Protein AF-A0A9N9J6T2-F1 (afdb_monomer_lite)

Secondary structure (DSSP, 8-state):
--HHHHHHHHHHH-TT-HHHHHHHHHHHHHHTTT-HHHHHHHHHHHHHTTTTS--SS---PPPP-PPP------------------------------------------PPPPHHHHHHHHHHHHHHHHHHHHTT-GGGG-HHHHHHHHHTT---GGGGHHHHHHHHHHHHTSSSHHHHHHHHHHHHHHHHHHTTPEETTEEEEEGGGGGHHHHHHHHGGGGSTTS-HHHHHHHHHHHHHHHHTS--S-TTTTHHHHHHHHHHHHTT-

pLDDT: mean 74.61, std 24.26, range [27.45, 98.19]

Foldseek 3Di:
DDPLVVLLVVCLVPVPPVVSLVVLLVVLLVCLQFAVPVLLVSLVCLVPQQPPPPPPDDDPDDDDPDDDDDDDDDDDDDDDDDDDDDDDDDDDDDDDDDPPPPPDDPPDPPDRRPVSSSLSSLVSNLSSLVSNLVVVPCCLQEPVSQVVCVVVVTDHPNVCLVSLLVSLLCQLPDPDLSSVLSSLVSLQSSLQRNLPRCDPVDRPAGPCLVCVVSSVNSLVVCLDPPHDPSSVVSSVVSVVSNVVSCNDVDCVVVVSVVVSVVVVVVVVD

Organism: NCBI:txid94023

Radius of gyration: 25.01 Å; chains: 1; bounding box: 80×59×53 Å

InterPro domains:
  IPR040108 Laa1/Sip1/HEATR5 [PTHR21663] (2-269)
  IPR046837 Laa1/Sip1/HEATR5-like, HEAT repeat region [PF20210] (156-269)

Sequence (269 aa):
PGLDNQLFSLLDTDPTVDGVRDIVKSWLNQTALDSPSTWVELCRKVMSKTGSVASAGAPIEPPSLDLIDGDIDGGDEEGEDFVVDKSTEDATQRSDGMRKNKQMSRDSIQIPPRWRTQLFALQCLRQVVEVIYLSGNKEHFDLVTAKRGKQSGKDYLVLRVADLIKMAFIASTAVVGEMRLEGLTVLRDVIEKFAATPDPDFEEAALLEQYQAQIGAALTPAFTAESSPEILSAAVRVCAVFVGSGIVKELYRMGRILKLLTTALENCR

Structure (mmCIF, N/CA/C/O backbone):
data_AF-A0A9N9J6T2-F1
#
_entry.id   AF-A0A9N9J6T2-F1
#
loop_
_atom_site.group_PDB
_atom_site.id
_atom_site.type_symbol
_atom_site.label_atom_id
_atom_site.label_alt_id
_atom_site.label_comp_id
_atom_site.label_asym_id
_atom_site.label_entity_id
_atom_site.label_seq_id
_atom_site.pdbx_PDB_ins_code
_atom_site.Cartn_x
_atom_site.Cartn_y
_atom_site.Cartn_z
_atom_site.occupancy
_atom_site.B_iso_or_equiv
_atom_site.auth_seq_id
_atom_site.auth_comp_id
_atom_site.auth_asym_id
_atom_site.auth_atom_id
_atom_site.pdbx_PDB_model_num
ATOM 1 N N . PRO A 1 1 ? 12.467 -22.940 15.464 1.00 47.66 1 PRO A N 1
ATOM 2 C CA . PRO A 1 1 ? 11.996 -22.054 14.368 1.00 47.66 1 PRO A CA 1
ATOM 3 C C . PRO A 1 1 ? 10.512 -22.311 14.102 1.00 47.66 1 PRO A C 1
ATOM 5 O O . PRO A 1 1 ? 10.144 -23.472 13.969 1.00 47.66 1 PRO A O 1
ATOM 8 N N . GLY A 1 2 ? 9.676 -21.270 14.099 1.00 65.19 2 GLY A N 1
ATOM 9 C CA . GLY A 1 2 ? 8.255 -21.423 13.776 1.00 65.19 2 GLY A CA 1
ATOM 10 C C . GLY A 1 2 ? 8.041 -21.882 12.329 1.00 65.19 2 GLY A C 1
ATOM 11 O O . GLY A 1 2 ? 8.913 -21.697 11.472 1.00 65.19 2 GLY A O 1
ATOM 12 N N . LEU A 1 3 ? 6.889 -22.510 12.080 1.00 65.31 3 LEU A N 1
ATOM 13 C CA . LEU A 1 3 ? 6.460 -23.011 10.768 1.00 65.31 3 LEU A CA 1
ATOM 14 C C . LEU A 1 3 ? 6.450 -21.895 9.701 1.00 65.31 3 LEU A C 1
ATOM 16 O O . LEU A 1 3 ? 6.813 -22.116 8.550 1.00 65.31 3 LEU A O 1
ATOM 20 N N . ASP A 1 4 ? 6.137 -20.672 10.123 1.00 68.50 4 ASP A N 1
ATOM 21 C CA . ASP A 1 4 ? 6.175 -19.434 9.340 1.00 68.50 4 ASP A CA 1
ATOM 22 C C . ASP A 1 4 ? 7.549 -19.172 8.697 1.00 68.50 4 ASP A C 1
ATOM 24 O O . ASP A 1 4 ? 7.664 -18.927 7.497 1.00 68.50 4 ASP A O 1
ATOM 28 N N . ASN A 1 5 ? 8.624 -19.289 9.479 1.00 66.50 5 ASN A N 1
ATOM 29 C CA . ASN A 1 5 ? 9.985 -19.056 9.002 1.00 66.50 5 ASN A CA 1
ATOM 30 C C . ASN A 1 5 ? 10.471 -20.191 8.098 1.00 66.50 5 ASN A C 1
ATOM 32 O O . ASN A 1 5 ? 11.314 -19.959 7.234 1.00 66.50 5 ASN A O 1
ATOM 36 N N . GLN A 1 6 ? 9.954 -21.404 8.300 1.00 68.06 6 GLN A N 1
ATOM 37 C CA . GLN A 1 6 ? 10.277 -22.559 7.466 1.00 68.06 6 GLN A CA 1
ATOM 38 C C . GLN A 1 6 ? 9.605 -22.461 6.094 1.00 68.06 6 GLN A C 1
ATOM 40 O O . GLN A 1 6 ? 10.257 -22.753 5.099 1.00 68.06 6 GLN A O 1
ATOM 45 N N . LEU A 1 7 ? 8.358 -21.981 6.018 1.00 69.81 7 LEU A N 1
ATOM 46 C CA . LEU A 1 7 ? 7.634 -21.801 4.753 1.00 69.81 7 LEU A CA 1
ATOM 47 C C . LEU A 1 7 ? 8.324 -20.787 3.832 1.00 69.81 7 LEU A C 1
ATOM 49 O O . LEU A 1 7 ? 8.578 -21.085 2.667 1.00 69.81 7 LEU A O 1
ATOM 53 N N . PHE A 1 8 ? 8.705 -19.619 4.356 1.00 70.69 8 PHE A N 1
ATOM 54 C CA . PHE A 1 8 ? 9.442 -18.627 3.563 1.00 70.69 8 PHE A CA 1
ATOM 55 C C . PHE A 1 8 ? 10.867 -19.085 3.222 1.00 70.69 8 PHE A C 1
ATOM 57 O O . PHE A 1 8 ? 11.323 -18.862 2.106 1.00 70.69 8 PHE A O 1
ATOM 64 N N . SER A 1 9 ? 11.538 -19.811 4.123 1.00 70.62 9 SER A N 1
ATOM 65 C CA . SER A 1 9 ? 12.842 -20.422 3.826 1.00 70.62 9 SER A CA 1
ATOM 66 C C . SER A 1 9 ? 12.759 -21.515 2.752 1.00 70.62 9 SER A C 1
ATOM 68 O O . SER A 1 9 ? 13.725 -21.739 2.021 1.00 70.62 9 SER A O 1
ATOM 70 N N . LEU A 1 10 ? 11.632 -22.223 2.662 1.00 68.50 10 LEU A N 1
ATOM 71 C CA . LEU A 1 10 ? 11.395 -23.218 1.621 1.00 68.50 10 LEU A CA 1
ATOM 72 C C . LEU A 1 10 ? 11.181 -22.535 0.265 1.00 68.50 10 LEU A C 1
ATOM 74 O O . LEU A 1 10 ? 11.775 -22.961 -0.723 1.00 68.50 10 LEU A O 1
ATOM 78 N N . LEU A 1 11 ? 10.434 -21.425 0.240 1.00 70.62 11 LEU A N 1
ATOM 79 C CA . LEU A 1 11 ? 10.281 -20.575 -0.949 1.00 70.62 11 LEU A CA 1
ATOM 80 C C . LEU A 1 11 ? 11.611 -19.962 -1.415 1.00 70.62 11 LEU A C 1
ATOM 82 O O . LEU A 1 11 ? 11.817 -19.797 -2.616 1.00 70.62 11 LEU A O 1
ATOM 86 N N . ASP A 1 12 ? 12.533 -19.674 -0.492 1.00 69.19 12 ASP A N 1
ATOM 87 C CA . ASP A 1 12 ? 13.892 -19.233 -0.833 1.00 69.19 12 ASP A CA 1
ATOM 88 C C . ASP A 1 12 ? 14.709 -20.321 -1.549 1.00 69.19 12 ASP A C 1
ATOM 90 O O . ASP A 1 12 ? 15.578 -20.006 -2.367 1.00 69.19 12 ASP A O 1
ATOM 94 N N . THR A 1 13 ? 14.420 -21.594 -1.261 1.00 63.53 13 THR A N 1
ATOM 95 C CA . THR A 1 13 ? 15.132 -22.749 -1.828 1.00 63.53 13 THR A CA 1
ATOM 96 C C . THR A 1 13 ? 14.547 -23.158 -3.178 1.00 63.53 13 THR A C 1
ATOM 98 O O . THR A 1 13 ? 15.299 -23.396 -4.123 1.00 63.53 13 THR A O 1
ATOM 101 N N . ASP A 1 14 ? 13.218 -23.184 -3.291 1.00 64.94 14 ASP A N 1
ATOM 102 C CA . ASP A 1 14 ? 12.515 -23.426 -4.548 1.00 64.94 14 ASP A CA 1
ATOM 103 C C . ASP A 1 14 ? 11.284 -22.510 -4.672 1.00 64.94 14 ASP A C 1
ATOM 105 O O . ASP A 1 14 ? 10.213 -22.802 -4.129 1.00 64.94 14 ASP A O 1
ATOM 109 N N . PRO A 1 15 ? 11.403 -21.392 -5.408 1.00 57.06 15 PRO A 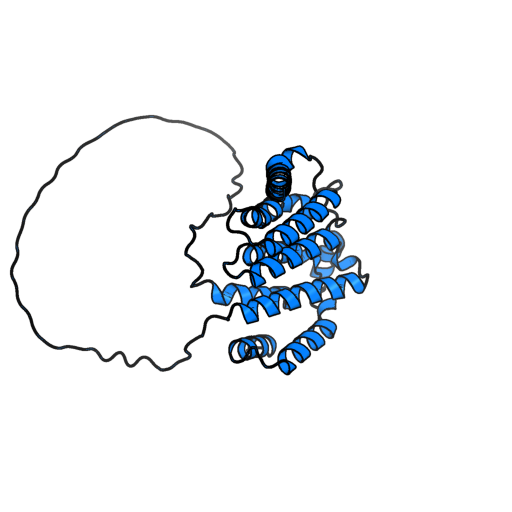N 1
ATOM 110 C CA . PRO A 1 15 ? 10.285 -20.488 -5.604 1.00 57.06 15 PRO A CA 1
ATOM 111 C C . PRO A 1 15 ? 9.206 -21.099 -6.509 1.00 57.06 15 PRO A C 1
ATOM 113 O O . PRO A 1 15 ? 8.098 -20.587 -6.534 1.00 57.06 15 PRO A O 1
ATOM 116 N N . THR A 1 16 ? 9.464 -22.166 -7.268 1.00 60.06 16 THR A N 1
ATOM 117 C CA . THR A 1 16 ? 8.481 -22.722 -8.219 1.00 60.06 16 THR A CA 1
ATOM 118 C C . THR A 1 16 ? 7.461 -23.664 -7.584 1.00 60.06 16 THR A C 1
ATOM 120 O O . THR A 1 16 ? 6.557 -24.138 -8.266 1.00 60.06 16 THR A O 1
ATOM 123 N N . VAL A 1 17 ? 7.544 -23.895 -6.271 1.00 71.56 17 VAL A N 1
ATOM 124 C CA . VAL A 1 17 ? 6.567 -24.722 -5.558 1.00 71.56 17 VAL A CA 1
ATOM 125 C C . VAL A 1 17 ? 5.276 -23.930 -5.333 1.00 71.56 17 VAL A C 1
ATOM 127 O O . VAL A 1 17 ? 5.043 -23.369 -4.260 1.00 71.56 17 VAL A O 1
ATOM 130 N N . ASP A 1 18 ? 4.418 -23.893 -6.352 1.00 71.25 18 ASP A N 1
ATOM 131 C CA . ASP A 1 18 ? 3.112 -23.222 -6.300 1.00 71.25 18 ASP A CA 1
ATOM 132 C C . ASP A 1 18 ? 2.260 -23.709 -5.117 1.00 71.25 18 ASP A C 1
ATOM 134 O O . ASP A 1 18 ? 1.646 -22.902 -4.420 1.00 71.25 18 ASP A O 1
ATOM 138 N N . GLY A 1 19 ? 2.356 -24.997 -4.767 1.00 81.00 19 GLY A N 1
ATOM 139 C CA . GLY A 1 19 ? 1.661 -25.559 -3.606 1.00 81.00 19 GLY A CA 1
ATOM 140 C C . GLY A 1 19 ? 2.013 -24.883 -2.273 1.00 81.00 19 GLY A C 1
ATOM 141 O O . GLY A 1 19 ? 1.138 -24.705 -1.430 1.00 81.00 19 GLY A O 1
ATOM 142 N N . VAL A 1 20 ? 3.261 -24.441 -2.071 1.00 82.38 20 VAL A N 1
ATOM 143 C CA . VAL A 1 20 ? 3.649 -23.727 -0.838 1.00 82.38 20 VAL A CA 1
ATOM 144 C C . VAL A 1 20 ? 3.050 -22.324 -0.826 1.00 82.38 20 VAL A C 1
ATOM 146 O O . VAL A 1 20 ? 2.562 -21.875 0.211 1.00 82.38 20 VAL A O 1
ATOM 149 N N . ARG A 1 21 ? 3.032 -21.641 -1.976 1.00 84.88 21 ARG A N 1
ATOM 150 C CA . ARG A 1 21 ? 2.416 -20.313 -2.098 1.00 84.88 21 ARG A CA 1
ATOM 151 C C . ARG A 1 21 ? 0.920 -20.371 -1.805 1.00 84.88 21 ARG A C 1
ATOM 153 O O . ARG A 1 21 ? 0.411 -19.497 -1.108 1.00 84.88 21 ARG A O 1
ATOM 160 N N . ASP A 1 22 ? 0.238 -21.402 -2.290 1.00 87.75 22 ASP A N 1
ATOM 161 C CA . ASP A 1 22 ? -1.196 -21.592 -2.068 1.00 87.75 22 ASP A CA 1
ATOM 162 C C . ASP A 1 22 ? -1.514 -21.908 -0.606 1.00 87.75 22 ASP A C 1
ATOM 164 O O . ASP A 1 22 ? -2.450 -21.337 -0.044 1.00 87.75 22 ASP A O 1
ATOM 168 N N . ILE A 1 23 ? -0.688 -22.728 0.054 1.00 89.31 23 ILE A N 1
ATOM 169 C CA . ILE A 1 23 ? -0.800 -22.977 1.498 1.00 89.31 23 ILE A CA 1
ATOM 170 C C . ILE A 1 23 ? -0.626 -21.671 2.278 1.00 89.31 23 ILE A C 1
ATOM 172 O O . ILE A 1 23 ? -1.435 -21.375 3.157 1.00 89.31 23 ILE A O 1
ATOM 176 N N . VAL A 1 24 ? 0.386 -20.861 1.941 1.00 89.88 24 VAL A N 1
ATOM 177 C CA . VAL A 1 24 ? 0.618 -19.566 2.599 1.00 89.88 24 VAL A CA 1
ATOM 178 C C . VAL A 1 24 ? -0.566 -18.624 2.382 1.00 89.88 24 VAL A C 1
ATOM 180 O O . VAL A 1 24 ? -1.044 -18.038 3.348 1.00 89.88 24 VAL A O 1
ATOM 183 N N . LYS A 1 25 ? -1.093 -18.513 1.155 1.00 91.19 25 LYS A N 1
ATOM 184 C CA . LYS A 1 25 ? -2.275 -17.685 0.858 1.00 91.19 25 LYS A CA 1
ATOM 185 C C . LYS A 1 25 ? -3.522 -18.161 1.605 1.00 91.19 25 LYS A C 1
ATOM 187 O O . LYS A 1 25 ? -4.261 -17.341 2.141 1.00 91.19 25 LYS A O 1
ATOM 192 N N . SER A 1 26 ? -3.758 -19.471 1.663 1.00 92.38 26 SER A N 1
ATOM 193 C CA . SER A 1 26 ? -4.885 -20.039 2.408 1.00 92.38 26 SER A CA 1
ATOM 194 C C . SER A 1 26 ? -4.755 -19.763 3.905 1.00 92.38 26 SER A C 1
ATOM 196 O O . SER A 1 26 ? -5.722 -19.352 4.541 1.00 92.38 26 SER A O 1
ATOM 198 N N . TRP A 1 27 ? -3.560 -19.957 4.467 1.00 92.44 27 TRP A N 1
ATOM 199 C CA . TRP A 1 27 ? -3.284 -19.676 5.874 1.00 92.44 27 TRP A CA 1
ATOM 200 C C . TRP A 1 27 ? -3.444 -18.183 6.198 1.00 92.44 27 TRP A C 1
ATOM 202 O O . TRP A 1 27 ? -4.029 -17.825 7.221 1.00 92.44 27 TRP A O 1
ATOM 212 N N . LEU A 1 28 ? -3.007 -17.311 5.290 1.00 94.12 28 LEU A N 1
ATOM 213 C CA . LEU A 1 28 ? -3.189 -15.865 5.374 1.00 94.12 28 LEU A CA 1
ATOM 214 C C . LEU A 1 28 ? -4.662 -15.488 5.417 1.00 94.12 28 LEU A C 1
ATOM 216 O O . LEU A 1 28 ? -5.079 -14.797 6.341 1.00 94.12 28 LEU A O 1
ATOM 220 N N . ASN A 1 29 ? -5.469 -15.990 4.484 1.00 93.75 29 ASN A N 1
ATOM 221 C CA . ASN A 1 29 ? -6.899 -15.685 4.448 1.00 93.75 29 ASN A CA 1
ATOM 222 C C . ASN A 1 29 ? -7.634 -16.117 5.732 1.00 93.75 29 ASN A C 1
ATOM 224 O O . ASN A 1 29 ? -8.642 -15.513 6.081 1.00 93.75 29 ASN A O 1
ATOM 228 N N . GLN A 1 30 ? -7.132 -17.133 6.442 1.00 92.62 30 GLN A N 1
ATO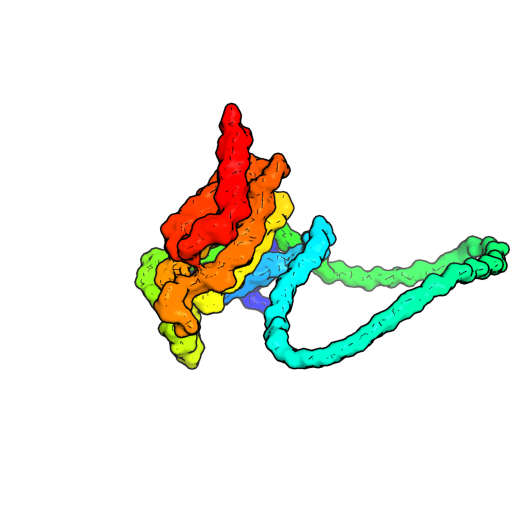M 229 C CA . GLN A 1 30 ? -7.719 -17.617 7.696 1.00 92.62 30 GLN A CA 1
ATOM 230 C C . GLN A 1 30 ? -7.266 -16.835 8.934 1.00 92.62 30 GLN A C 1
ATOM 232 O O . GLN A 1 30 ? -7.984 -16.826 9.924 1.00 92.62 30 GLN A O 1
ATOM 237 N N . THR A 1 31 ? -6.083 -16.213 8.910 1.00 93.69 31 THR A N 1
ATOM 238 C CA . THR A 1 31 ? -5.451 -15.653 10.123 1.00 93.69 31 THR A CA 1
ATOM 239 C C . THR A 1 31 ? -5.184 -14.151 10.060 1.00 93.69 31 THR A C 1
ATOM 241 O O . THR A 1 31 ? -4.911 -13.535 11.088 1.00 93.69 31 THR A O 1
ATOM 244 N N . ALA A 1 32 ? -5.271 -13.533 8.879 1.00 92.69 32 ALA A N 1
ATOM 245 C CA . ALA A 1 32 ? -4.969 -12.115 8.693 1.00 92.69 32 ALA A CA 1
ATOM 246 C C . ALA A 1 32 ? -5.902 -11.183 9.481 1.00 92.69 32 ALA A C 1
ATOM 248 O O . ALA A 1 32 ? -5.474 -10.096 9.857 1.00 92.69 32 ALA A O 1
ATOM 249 N N . LEU A 1 33 ? -7.146 -11.600 9.745 1.00 93.75 33 LEU A N 1
ATOM 250 C CA . LEU A 1 33 ? -8.099 -10.811 10.531 1.00 93.75 33 LEU A CA 1
ATOM 251 C C . LEU A 1 33 ? -7.727 -10.768 12.017 1.00 93.75 33 LEU A C 1
ATOM 253 O O . LEU A 1 33 ? -7.822 -9.712 12.631 1.00 93.75 33 LEU A O 1
ATOM 257 N N . ASP A 1 34 ? -7.259 -11.886 12.573 1.00 92.44 34 ASP A N 1
ATOM 258 C CA . ASP A 1 34 ? -6.961 -11.996 14.004 1.00 92.44 34 ASP A CA 1
ATOM 259 C C . ASP A 1 34 ? -5.547 -11.524 14.360 1.00 92.44 34 ASP A C 1
ATOM 261 O O . ASP A 1 34 ? -5.287 -11.120 15.493 1.00 92.44 34 ASP A O 1
ATOM 265 N N . SER A 1 35 ? -4.593 -11.626 13.430 1.00 92.56 35 SER A N 1
ATOM 266 C CA . SER A 1 35 ? -3.178 -11.317 13.693 1.00 92.56 35 SER A CA 1
ATOM 267 C C . SER A 1 35 ? -2.475 -10.641 12.505 1.00 92.56 35 SER A C 1
ATOM 269 O O . SER A 1 35 ? -1.490 -11.174 11.974 1.00 92.56 35 SER A O 1
ATOM 271 N N . PRO A 1 36 ? -2.951 -9.464 12.050 1.00 94.81 36 PRO A N 1
ATOM 272 C CA . PRO A 1 36 ? -2.326 -8.726 10.952 1.00 94.81 36 PRO A CA 1
ATOM 273 C C . PRO A 1 36 ? -0.851 -8.385 11.196 1.00 94.81 36 PRO A C 1
ATOM 275 O O . PRO A 1 36 ? -0.037 -8.470 10.274 1.00 94.81 36 PRO A O 1
ATOM 278 N N . SER A 1 37 ? -0.467 -8.023 12.421 1.00 94.56 37 SER A N 1
ATOM 279 C CA . SER A 1 37 ? 0.902 -7.619 12.755 1.00 94.56 37 SER A CA 1
ATOM 280 C C . SER A 1 37 ? 1.907 -8.740 12.550 1.00 94.56 37 SER A C 1
ATOM 282 O O . SER A 1 37 ? 3.024 -8.468 12.108 1.00 94.56 37 SER A O 1
ATOM 284 N N . THR A 1 38 ? 1.519 -9.988 12.817 1.00 93.12 38 THR A N 1
ATOM 285 C CA . THR A 1 38 ? 2.366 -11.162 12.577 1.00 93.12 38 THR A CA 1
ATOM 286 C C . THR A 1 38 ? 2.710 -11.293 11.098 1.00 93.12 38 THR A C 1
ATOM 288 O O . THR A 1 38 ? 3.872 -11.511 10.754 1.00 93.12 38 THR A O 1
ATOM 291 N N . TRP A 1 39 ? 1.733 -11.090 10.214 1.00 94.94 39 TRP A N 1
ATOM 292 C CA . TRP A 1 39 ? 1.952 -11.131 8.771 1.00 94.94 39 TRP A CA 1
ATOM 293 C C . TRP A 1 39 ? 2.817 -9.977 8.273 1.00 94.94 39 TRP A C 1
ATOM 295 O O . TRP A 1 39 ? 3.733 -10.198 7.478 1.00 94.94 39 TRP A O 1
ATOM 305 N N . VAL A 1 40 ? 2.574 -8.760 8.769 1.00 95.75 40 VAL A N 1
ATOM 306 C CA . VAL A 1 40 ? 3.412 -7.596 8.444 1.00 95.75 40 VAL A CA 1
ATOM 307 C C . VAL A 1 40 ? 4.858 -7.845 8.879 1.00 95.75 40 VAL A C 1
ATOM 309 O O . VAL A 1 40 ? 5.781 -7.602 8.105 1.00 95.75 40 VAL A O 1
ATOM 312 N N . GLU A 1 41 ? 5.075 -8.370 10.087 1.00 93.69 41 GLU A N 1
ATOM 313 C CA . GLU A 1 41 ? 6.413 -8.658 10.610 1.00 93.69 41 GLU A CA 1
ATOM 314 C C . GLU A 1 41 ? 7.119 -9.774 9.831 1.00 93.69 41 GLU A C 1
ATOM 316 O O . GLU A 1 41 ? 8.312 -9.674 9.539 1.00 93.69 41 GLU A O 1
ATOM 321 N N . LEU A 1 42 ? 6.383 -10.813 9.432 1.00 91.06 42 LEU A N 1
ATOM 322 C CA . LEU A 1 42 ? 6.906 -11.887 8.595 1.00 91.06 42 LEU A CA 1
ATOM 323 C C . LEU A 1 42 ? 7.378 -11.349 7.239 1.00 91.06 42 LEU A C 1
ATOM 325 O O . LEU A 1 42 ? 8.514 -11.614 6.838 1.00 91.06 42 LEU A O 1
ATOM 329 N N . CYS A 1 43 ? 6.559 -10.526 6.578 1.00 92.25 43 CYS A N 1
ATOM 330 C CA . CYS A 1 43 ? 6.927 -9.880 5.317 1.00 92.25 43 CYS A CA 1
ATOM 331 C C . CYS A 1 43 ? 8.144 -8.963 5.497 1.00 92.25 43 CYS A C 1
ATOM 333 O O . CYS A 1 43 ? 9.111 -9.055 4.737 1.00 92.25 43 CYS A O 1
ATOM 335 N N . ARG A 1 44 ? 8.159 -8.153 6.563 1.00 91.94 44 ARG A N 1
ATOM 336 C CA . ARG A 1 44 ? 9.278 -7.264 6.904 1.00 91.94 44 ARG A CA 1
ATOM 337 C C . ARG A 1 44 ? 10.582 -8.038 7.078 1.00 91.94 44 ARG A C 1
ATOM 339 O O . ARG A 1 44 ? 11.615 -7.631 6.551 1.00 91.94 44 ARG A O 1
ATOM 346 N N . LYS A 1 45 ? 10.537 -9.179 7.769 1.00 88.69 45 LYS A N 1
ATOM 347 C CA . LYS A 1 45 ? 11.695 -10.051 8.004 1.00 88.69 45 LYS A CA 1
ATOM 348 C C . LYS A 1 45 ? 12.231 -10.672 6.714 1.00 88.69 45 LYS A C 1
ATOM 350 O O . LYS A 1 45 ? 13.445 -10.795 6.558 1.00 88.69 45 LYS A O 1
ATOM 355 N N . VAL A 1 46 ? 11.348 -11.066 5.796 1.00 87.06 46 VAL A N 1
ATOM 356 C CA . VAL A 1 46 ? 11.737 -11.574 4.468 1.00 87.06 46 VAL A CA 1
ATOM 357 C C . VAL A 1 46 ? 12.444 -10.478 3.668 1.00 87.06 46 VAL A C 1
ATOM 359 O O . VAL A 1 46 ? 13.499 -10.723 3.083 1.00 87.06 46 VAL A O 1
ATOM 362 N N . MET A 1 47 ? 11.929 -9.249 3.718 1.00 84.88 47 MET A N 1
ATOM 363 C CA . MET A 1 47 ? 12.555 -8.101 3.058 1.00 84.88 47 MET A CA 1
ATOM 364 C C . MET A 1 47 ? 13.905 -7.719 3.689 1.00 84.88 47 MET A C 1
ATOM 366 O O . MET A 1 47 ? 14.860 -7.433 2.968 1.00 84.88 47 MET A O 1
ATOM 370 N N . SER A 1 48 ? 14.038 -7.761 5.022 1.00 80.88 48 SER A N 1
ATOM 371 C CA . SER A 1 48 ? 15.250 -7.309 5.725 1.00 80.88 48 SER A CA 1
ATOM 372 C C . SER A 1 48 ? 16.421 -8.295 5.664 1.00 80.88 48 SER A C 1
ATOM 374 O O . SER A 1 48 ? 17.575 -7.875 5.646 1.00 80.88 48 SER A O 1
ATOM 376 N N . LYS A 1 49 ? 16.160 -9.608 5.604 1.00 66.50 49 LYS A N 1
ATOM 377 C CA . LYS A 1 49 ? 17.201 -10.660 5.564 1.00 66.50 49 LYS A CA 1
ATOM 378 C C . LYS A 1 49 ? 18.085 -10.642 4.308 1.00 66.50 49 LYS A C 1
ATOM 380 O O . LYS A 1 49 ? 19.067 -11.372 4.245 1.00 66.50 49 LYS A O 1
ATOM 385 N N . THR A 1 50 ? 17.772 -9.794 3.331 1.00 53.00 50 THR A N 1
ATOM 386 C CA . THR A 1 50 ? 18.506 -9.674 2.056 1.00 53.00 50 THR A CA 1
ATOM 387 C C . THR A 1 50 ? 19.352 -8.395 1.979 1.00 53.00 50 THR A C 1
ATOM 389 O O . THR A 1 50 ? 20.081 -8.183 1.014 1.00 53.00 50 THR A O 1
ATOM 392 N N . GLY A 1 51 ? 19.284 -7.528 2.996 1.00 43.91 51 GLY A N 1
ATOM 393 C CA . GLY A 1 51 ? 19.834 -6.168 2.955 1.00 43.91 51 GLY A CA 1
ATOM 394 C C . GLY A 1 51 ? 21.360 -6.041 2.884 1.00 43.91 51 GLY A C 1
ATOM 395 O O . GLY A 1 51 ? 21.850 -4.932 2.718 1.00 43.91 51 GLY A O 1
ATOM 396 N N . SER A 1 52 ? 22.134 -7.130 2.957 1.00 36.72 52 SER A N 1
ATOM 397 C CA . SER A 1 52 ? 23.604 -7.035 2.922 1.00 36.72 52 SER A CA 1
ATOM 398 C C . SER A 1 52 ? 24.199 -6.827 1.519 1.00 36.72 52 SER A C 1
ATOM 400 O O . SER A 1 52 ? 25.407 -6.648 1.411 1.00 36.72 52 SER A O 1
ATOM 402 N N . VAL A 1 53 ? 23.395 -6.841 0.448 1.00 38.66 53 VAL A N 1
ATOM 403 C CA . VAL A 1 53 ? 23.884 -6.696 -0.944 1.00 38.66 53 VAL A CA 1
ATOM 404 C C . VAL A 1 53 ? 23.269 -5.525 -1.720 1.00 38.66 53 VAL A C 1
ATOM 406 O O . VAL A 1 53 ? 23.640 -5.303 -2.866 1.00 38.66 53 VAL A O 1
ATOM 409 N N . ALA A 1 54 ? 22.380 -4.736 -1.108 1.00 40.38 54 ALA A N 1
ATOM 410 C CA . ALA A 1 54 ? 21.738 -3.584 -1.757 1.00 40.38 54 ALA A CA 1
ATOM 411 C C . ALA A 1 54 ? 22.402 -2.223 -1.445 1.00 40.38 54 ALA A C 1
ATOM 413 O O . ALA A 1 54 ? 21.867 -1.188 -1.829 1.00 40.38 54 ALA A O 1
ATOM 414 N N . SER A 1 55 ? 23.567 -2.196 -0.784 1.00 34.88 55 SER A N 1
ATOM 415 C CA . SER A 1 55 ? 24.339 -0.958 -0.590 1.00 34.88 55 SER A CA 1
ATOM 416 C C . SER A 1 55 ? 25.261 -0.705 -1.788 1.00 34.88 55 SER A C 1
ATOM 418 O O . SER A 1 55 ? 26.458 -0.976 -1.757 1.00 34.88 55 SER A O 1
ATOM 420 N N . ALA A 1 56 ? 24.668 -0.216 -2.873 1.00 33.25 56 ALA A N 1
ATOM 421 C CA . ALA A 1 56 ? 25.359 0.498 -3.946 1.00 33.25 56 ALA A CA 1
ATOM 422 C C . ALA A 1 56 ? 24.525 1.735 -4.314 1.00 33.25 56 ALA A C 1
ATOM 424 O O . ALA A 1 56 ? 24.088 1.924 -5.443 1.00 33.25 56 ALA A O 1
ATOM 425 N N . GLY A 1 57 ? 24.240 2.538 -3.295 1.00 32.09 57 GLY A N 1
ATOM 426 C CA . GLY A 1 57 ? 23.538 3.811 -3.361 1.00 32.09 57 GLY A CA 1
ATOM 427 C C . GLY A 1 57 ? 23.621 4.414 -1.967 1.00 32.09 57 GLY A C 1
ATOM 428 O O . GLY A 1 57 ? 23.239 3.753 -1.006 1.00 32.09 57 GLY A O 1
ATOM 429 N N . ALA A 1 58 ? 24.242 5.586 -1.852 1.00 31.98 58 ALA A N 1
ATOM 430 C CA . ALA A 1 58 ? 24.619 6.209 -0.585 1.00 31.98 58 ALA A CA 1
ATOM 431 C C . A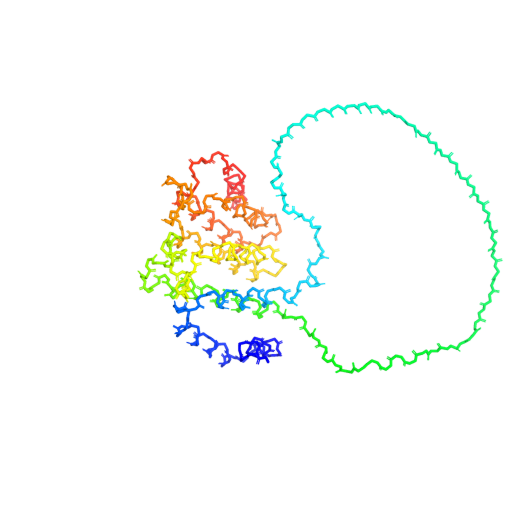LA A 1 58 ? 23.475 6.205 0.456 1.00 31.98 58 ALA A C 1
ATOM 433 O O . ALA A 1 58 ? 22.317 6.406 0.076 1.00 31.98 58 ALA A O 1
ATOM 434 N N . PRO A 1 59 ? 23.766 6.016 1.760 1.00 32.53 59 PRO A N 1
ATOM 435 C CA . PRO A 1 59 ? 22.750 6.128 2.795 1.00 32.53 59 PRO A CA 1
ATOM 436 C C . PRO A 1 59 ? 22.285 7.582 2.860 1.00 32.53 59 PRO A C 1
ATOM 438 O O . PRO A 1 59 ? 23.048 8.467 3.235 1.00 32.53 59 PRO A O 1
ATOM 441 N N . ILE A 1 60 ? 21.032 7.833 2.493 1.00 39.75 60 ILE A N 1
ATOM 442 C CA . ILE A 1 60 ? 20.336 9.034 2.945 1.00 39.75 60 ILE A CA 1
ATOM 443 C C . ILE A 1 60 ? 19.721 8.634 4.282 1.00 39.75 60 ILE A C 1
ATOM 445 O O . ILE A 1 60 ? 18.701 7.942 4.324 1.00 39.75 60 ILE A O 1
ATOM 449 N N . GLU A 1 61 ? 20.404 8.982 5.371 1.00 34.78 61 GLU A N 1
ATOM 450 C CA . GLU A 1 61 ? 19.820 8.893 6.704 1.00 34.78 61 GLU A CA 1
ATOM 451 C C . GLU A 1 61 ? 18.540 9.748 6.757 1.00 34.78 61 GLU A C 1
ATOM 453 O O . GLU A 1 61 ? 18.498 10.838 6.176 1.00 34.78 61 GLU A O 1
ATOM 458 N N . PRO A 1 62 ? 17.463 9.270 7.401 1.00 40.09 62 PRO A N 1
ATOM 459 C CA . PRO A 1 62 ? 16.299 10.106 7.658 1.00 40.09 62 PRO A CA 1
ATOM 460 C C . PRO A 1 62 ? 16.710 11.259 8.590 1.00 40.09 62 PRO A C 1
ATOM 462 O O . PRO A 1 62 ? 17.409 10.999 9.570 1.00 40.09 62 PRO A O 1
ATOM 465 N N . PRO A 1 63 ? 16.282 12.510 8.338 1.00 33.59 63 PRO A N 1
ATOM 466 C CA . PRO A 1 63 ? 16.594 13.607 9.243 1.00 33.59 63 PRO A CA 1
ATOM 467 C C . PRO A 1 63 ? 15.949 13.340 10.608 1.00 33.59 63 PRO A C 1
ATOM 469 O O . PRO A 1 63 ? 14.737 13.119 10.700 1.00 33.59 63 PRO A O 1
ATOM 472 N N . SER A 1 64 ? 16.768 13.341 11.659 1.00 33.97 64 SER A N 1
ATOM 473 C CA . SER A 1 64 ? 16.313 13.458 13.040 1.00 33.97 64 SER A CA 1
ATOM 474 C C . SER A 1 64 ? 15.635 14.818 13.217 1.00 33.97 64 SER A C 1
ATOM 476 O O . SER A 1 64 ? 16.161 15.856 12.820 1.00 33.97 64 SER A O 1
ATOM 478 N N . LEU A 1 65 ? 14.424 14.811 13.772 1.00 34.31 65 LEU A N 1
ATOM 479 C CA . LEU A 1 65 ? 13.752 16.019 14.243 1.00 34.31 65 LEU A CA 1
ATOM 480 C C . LEU A 1 65 ? 14.342 16.374 15.607 1.00 34.31 65 LEU A C 1
ATOM 482 O O . LEU A 1 65 ? 13.818 15.944 16.633 1.00 34.31 65 LEU A O 1
ATOM 486 N N . ASP A 1 66 ? 15.431 17.136 15.606 1.00 29.92 66 ASP A N 1
ATOM 487 C CA . ASP A 1 66 ? 15.938 17.757 16.824 1.00 29.92 66 ASP A CA 1
ATOM 488 C C . ASP A 1 66 ? 15.183 19.068 17.064 1.00 29.92 66 ASP A C 1
ATOM 490 O O . ASP A 1 66 ? 15.162 19.987 16.242 1.00 29.92 66 ASP A O 1
ATOM 494 N N . LEU A 1 67 ? 14.483 19.099 18.196 1.00 32.62 67 LEU A N 1
ATOM 495 C CA . LEU A 1 67 ? 13.799 20.264 18.737 1.00 32.62 67 LEU A CA 1
ATOM 496 C C . LEU A 1 67 ? 14.852 21.326 19.079 1.00 32.62 67 LEU A C 1
ATOM 498 O O . LEU A 1 67 ? 15.744 21.082 19.887 1.00 32.62 67 LEU A O 1
ATOM 502 N N . ILE A 1 68 ? 14.746 22.494 18.448 1.00 33.06 68 ILE A N 1
ATOM 503 C CA . ILE A 1 68 ? 15.618 23.644 18.692 1.00 33.06 68 ILE A CA 1
ATOM 504 C C . ILE A 1 68 ? 15.166 24.327 19.988 1.00 33.06 68 ILE A C 1
ATOM 506 O O . ILE A 1 68 ? 14.054 24.852 20.041 1.00 33.06 68 ILE A O 1
ATOM 510 N N . ASP A 1 69 ? 16.042 24.364 20.991 1.00 30.72 69 ASP A N 1
ATOM 511 C CA . ASP A 1 69 ? 16.001 25.345 22.076 1.00 30.72 69 ASP A CA 1
ATOM 512 C C . ASP A 1 69 ? 17.424 25.845 22.380 1.00 30.72 69 ASP A C 1
ATOM 514 O O . ASP A 1 69 ? 18.345 25.046 22.534 1.00 30.72 69 ASP A O 1
ATOM 518 N N . GLY A 1 70 ? 17.567 27.171 22.443 1.00 29.45 70 GLY A N 1
ATOM 519 C CA . GLY A 1 70 ? 18.555 27.884 23.262 1.00 29.45 70 GLY A CA 1
ATOM 520 C C . GLY A 1 70 ? 20.054 27.859 22.916 1.00 29.45 70 GLY A C 1
ATOM 521 O O . GLY A 1 70 ? 20.796 27.059 23.463 1.00 29.45 70 GLY A O 1
ATOM 522 N N . ASP A 1 71 ? 20.479 28.902 22.190 1.00 30.08 71 ASP A N 1
ATOM 523 C CA . ASP A 1 71 ? 21.537 29.866 22.578 1.00 30.08 71 ASP A CA 1
ATOM 524 C C . ASP A 1 71 ? 23.064 29.542 22.516 1.00 30.08 71 ASP A C 1
ATOM 526 O O . ASP A 1 71 ? 23.562 28.576 23.083 1.00 30.08 71 ASP A O 1
ATOM 530 N N . ILE A 1 72 ? 23.783 30.532 21.941 1.00 34.66 72 ILE A N 1
ATOM 531 C CA . ILE A 1 72 ? 25.155 31.037 22.230 1.00 34.66 72 ILE A CA 1
ATOM 532 C C . ILE A 1 72 ? 26.396 30.409 21.531 1.00 34.66 72 ILE A C 1
ATOM 534 O O . ILE A 1 72 ? 26.954 29.404 21.954 1.00 34.66 72 ILE A O 1
ATOM 538 N N . ASP A 1 73 ? 26.850 31.159 20.508 1.00 29.89 73 ASP A N 1
ATOM 539 C CA . ASP A 1 73 ? 28.147 31.881 20.392 1.00 29.89 73 ASP A CA 1
ATOM 540 C C . ASP A 1 73 ? 29.464 31.173 19.994 1.00 29.89 73 ASP A C 1
ATOM 542 O O . ASP A 1 73 ? 29.858 30.152 20.550 1.00 29.89 73 ASP A O 1
ATOM 546 N N . GLY A 1 74 ? 30.205 31.861 19.107 1.00 30.06 74 GLY A N 1
ATOM 547 C CA . GLY A 1 74 ? 31.661 32.001 19.235 1.00 30.06 74 GLY A CA 1
ATOM 548 C C . GLY A 1 74 ? 32.573 31.421 18.143 1.00 30.06 74 GLY A C 1
ATOM 549 O O . GLY A 1 74 ? 33.124 30.348 18.341 1.00 30.06 74 GLY A O 1
ATOM 550 N N . GLY A 1 75 ? 32.813 32.204 17.078 1.00 27.78 75 GLY A N 1
ATOM 551 C CA . GLY A 1 75 ? 34.161 32.596 16.600 1.00 27.78 75 GLY A CA 1
ATOM 552 C C . GLY A 1 75 ? 35.079 31.604 15.857 1.00 27.78 75 GLY A C 1
ATOM 553 O O . GLY A 1 75 ? 35.439 30.575 16.411 1.00 27.78 75 GLY A O 1
ATOM 554 N N . ASP A 1 76 ? 35.494 32.024 14.645 1.00 31.88 76 ASP A N 1
ATOM 555 C CA . ASP A 1 76 ? 36.885 32.223 14.148 1.00 31.88 76 ASP A CA 1
ATOM 556 C C . ASP A 1 76 ? 37.923 31.077 14.281 1.00 31.88 76 ASP A C 1
ATOM 558 O O . ASP A 1 76 ? 37.924 30.314 15.232 1.00 31.88 76 ASP A O 1
ATOM 562 N N . GLU A 1 77 ? 38.946 30.871 13.449 1.00 37.78 77 GLU A N 1
ATOM 563 C CA . GLU A 1 77 ? 39.519 31.432 12.218 1.00 37.78 77 GLU A CA 1
ATOM 564 C C . GLU A 1 77 ? 40.663 30.453 11.822 1.00 37.78 77 GLU A C 1
ATOM 566 O O . GLU A 1 77 ? 41.251 29.817 12.693 1.00 37.78 77 GLU A O 1
ATOM 571 N N . GLU A 1 78 ? 40.960 30.369 10.521 1.00 37.50 78 GLU A N 1
ATOM 572 C CA . GLU A 1 78 ? 42.268 30.144 9.858 1.00 37.50 78 GLU A CA 1
ATOM 573 C C . GLU A 1 78 ? 43.272 29.026 10.248 1.00 37.50 78 GLU A C 1
ATOM 575 O O . GLU A 1 78 ? 43.536 28.714 11.404 1.00 37.50 78 GLU A O 1
ATOM 580 N N . GLY A 1 79 ? 43.984 28.529 9.220 1.00 33.66 79 GLY A N 1
ATOM 581 C CA . GLY A 1 79 ? 45.370 28.068 9.386 1.00 33.66 79 GLY A CA 1
ATOM 582 C C . GLY A 1 79 ? 45.795 26.874 8.533 1.00 33.66 79 GLY A C 1
ATOM 583 O O . GLY A 1 79 ? 45.720 25.731 8.974 1.00 33.66 79 GLY A O 1
ATOM 584 N N . GLU A 1 80 ? 46.295 27.155 7.331 1.00 34.91 80 GLU A N 1
ATOM 585 C CA . GLU A 1 80 ? 47.122 26.257 6.515 1.00 34.91 80 GLU A CA 1
ATOM 586 C C . GLU A 1 80 ? 48.413 25.847 7.257 1.00 34.91 80 GLU A C 1
ATOM 588 O O . GLU A 1 80 ? 48.992 26.685 7.939 1.00 34.91 80 GLU A O 1
ATOM 593 N N . ASP A 1 81 ? 48.921 24.621 7.063 1.00 31.50 81 ASP A N 1
ATOM 594 C CA . ASP A 1 81 ? 50.331 24.424 6.678 1.00 31.50 81 ASP A CA 1
ATOM 595 C C . ASP A 1 81 ? 50.600 22.993 6.176 1.00 31.50 81 ASP A C 1
ATOM 597 O O . ASP A 1 81 ? 50.032 21.996 6.625 1.00 31.50 81 ASP A O 1
ATOM 601 N N . PHE A 1 82 ? 51.496 22.932 5.204 1.00 30.70 82 PHE A N 1
ATOM 602 C CA . PHE A 1 82 ? 51.900 21.811 4.385 1.00 30.70 82 PHE A CA 1
ATOM 603 C C . PHE A 1 82 ? 53.367 21.511 4.699 1.00 30.70 82 PHE A C 1
ATOM 605 O O . PHE A 1 82 ? 54.231 22.305 4.351 1.00 30.70 82 PHE A O 1
ATOM 612 N N . VAL A 1 83 ? 53.695 20.341 5.255 1.00 32.94 83 VAL A N 1
ATOM 613 C CA . VAL A 1 83 ? 55.078 19.834 5.214 1.00 32.94 83 VAL A CA 1
ATOM 614 C C . VAL A 1 83 ? 55.125 18.333 4.955 1.00 32.94 83 VAL A C 1
ATOM 616 O O . VAL A 1 83 ? 54.669 17.498 5.732 1.00 32.94 83 VAL A O 1
ATOM 619 N N . VAL A 1 84 ? 55.706 18.032 3.797 1.00 31.58 84 VAL A N 1
ATOM 620 C CA . VAL A 1 84 ? 56.181 16.735 3.324 1.00 31.58 84 VAL A CA 1
ATOM 621 C C . VAL A 1 84 ? 57.497 16.416 4.030 1.00 31.58 84 VAL A C 1
ATOM 623 O O . VAL A 1 84 ? 58.409 17.236 3.982 1.00 31.58 84 VAL A O 1
ATOM 626 N N . ASP A 1 85 ? 57.653 15.201 4.556 1.00 27.45 85 ASP A N 1
ATOM 627 C CA . ASP A 1 85 ? 58.975 14.577 4.598 1.00 27.45 85 ASP A CA 1
ATOM 628 C C . ASP A 1 85 ? 58.902 13.088 4.249 1.00 27.45 85 ASP A C 1
ATOM 630 O O . ASP A 1 85 ? 57.953 12.366 4.559 1.00 27.45 85 ASP A O 1
ATOM 634 N N . LYS A 1 86 ? 59.912 12.677 3.495 1.00 32.72 86 LYS A N 1
ATOM 635 C CA . LYS A 1 86 ? 60.032 11.467 2.702 1.00 32.72 86 LYS A CA 1
ATOM 636 C C . LYS A 1 86 ? 61.274 10.761 3.226 1.00 32.72 86 LYS A C 1
ATOM 638 O O . LYS A 1 86 ? 62.350 11.343 3.204 1.00 32.72 86 LYS A O 1
ATOM 643 N N . SER A 1 87 ? 61.177 9.499 3.624 1.00 32.88 87 SER A N 1
ATOM 644 C CA . SER A 1 87 ? 62.365 8.659 3.802 1.00 32.88 87 SER A CA 1
ATOM 645 C C . SER A 1 87 ? 62.042 7.206 3.479 1.00 32.88 87 SER A C 1
ATOM 647 O O . SER A 1 87 ? 61.208 6.555 4.098 1.00 32.88 87 SER A O 1
ATOM 649 N N . THR A 1 88 ? 62.694 6.789 2.404 1.00 31.48 88 THR A N 1
ATOM 650 C CA . THR A 1 88 ? 62.860 5.476 1.782 1.00 31.48 88 THR A CA 1
ATOM 651 C C . THR A 1 88 ? 63.403 4.404 2.721 1.00 31.48 88 THR A C 1
ATOM 653 O O . THR A 1 88 ? 64.230 4.728 3.559 1.00 31.48 88 THR A O 1
ATOM 656 N N . GLU A 1 89 ? 63.062 3.135 2.463 1.00 35.09 89 GLU A N 1
ATOM 657 C CA . GLU A 1 89 ? 64.043 2.065 2.200 1.00 35.09 89 GLU A CA 1
ATOM 658 C C . GLU A 1 89 ? 63.351 0.776 1.711 1.00 35.09 89 GLU A C 1
ATOM 660 O O . GLU A 1 89 ? 62.346 0.325 2.255 1.00 35.09 89 GLU A O 1
ATOM 665 N N . ASP A 1 90 ? 63.894 0.234 0.622 1.00 29.75 90 ASP A N 1
ATOM 666 C CA . ASP A 1 90 ? 63.462 -0.944 -0.128 1.00 29.75 90 ASP A CA 1
ATOM 667 C C . ASP A 1 90 ? 64.485 -2.064 0.116 1.00 29.75 90 ASP A C 1
ATOM 669 O O . ASP A 1 90 ? 65.686 -1.838 -0.038 1.00 29.75 90 ASP A O 1
ATOM 673 N N . ALA A 1 91 ? 64.033 -3.261 0.499 1.00 34.53 91 ALA A N 1
ATOM 674 C CA . ALA A 1 91 ? 64.838 -4.481 0.447 1.00 34.53 91 ALA A CA 1
ATOM 675 C C . ALA A 1 91 ? 63.948 -5.738 0.411 1.00 34.53 91 ALA A C 1
ATOM 677 O O . ALA A 1 91 ? 63.283 -6.126 1.369 1.00 34.53 91 ALA A O 1
ATOM 678 N N . THR A 1 92 ? 63.992 -6.387 -0.745 1.00 33.00 92 THR A N 1
ATOM 679 C CA . THR A 1 92 ? 63.448 -7.692 -1.133 1.00 33.00 92 THR A CA 1
ATOM 680 C C . THR A 1 92 ? 63.757 -8.863 -0.189 1.00 33.00 92 THR A C 1
ATOM 682 O O . THR A 1 92 ? 64.922 -9.055 0.150 1.00 33.00 92 THR A O 1
ATOM 685 N N . GLN A 1 93 ? 62.782 -9.762 0.040 1.00 35.78 93 GLN A N 1
ATOM 686 C CA . GLN A 1 93 ? 62.982 -11.228 0.038 1.00 35.78 93 GLN A CA 1
ATOM 687 C C . GLN A 1 93 ? 61.650 -12.015 -0.031 1.00 35.78 93 GLN A C 1
ATOM 689 O O . GLN A 1 93 ? 60.654 -11.664 0.595 1.00 35.78 93 GLN A O 1
ATOM 694 N N . ARG A 1 94 ? 61.638 -13.072 -0.857 1.00 32.53 94 ARG A N 1
ATOM 695 C CA . ARG A 1 94 ? 60.521 -13.990 -1.161 1.00 32.53 94 ARG A CA 1
ATOM 696 C C . ARG A 1 94 ? 60.694 -15.337 -0.430 1.00 32.53 94 ARG A C 1
ATOM 698 O O . ARG A 1 94 ? 61.828 -15.742 -0.195 1.00 32.53 94 ARG A O 1
ATOM 705 N N . SER A 1 95 ? 59.575 -16.072 -0.294 1.00 32.31 95 SER A N 1
ATOM 706 C CA . SER A 1 95 ? 59.398 -17.502 0.096 1.00 32.31 95 SER A CA 1
ATOM 707 C C . SER A 1 95 ? 59.522 -17.792 1.607 1.00 32.31 95 SER A C 1
ATOM 709 O O . SER A 1 95 ? 60.355 -17.191 2.259 1.00 32.31 95 SER A O 1
ATOM 711 N N . ASP A 1 96 ? 58.731 -18.636 2.280 1.00 28.47 96 ASP A N 1
ATOM 712 C CA . ASP A 1 96 ? 57.821 -19.719 1.887 1.00 28.47 96 ASP A CA 1
ATOM 713 C C . ASP A 1 96 ? 56.843 -20.053 3.052 1.00 28.47 96 ASP A C 1
ATOM 715 O O . ASP A 1 96 ? 57.134 -19.807 4.220 1.00 28.47 96 ASP A O 1
ATOM 719 N N . GLY A 1 97 ? 55.689 -20.628 2.703 1.00 32.50 97 GLY A N 1
ATOM 720 C CA . GLY A 1 97 ? 54.902 -21.601 3.472 1.00 32.50 97 GLY A CA 1
ATOM 721 C C . GLY A 1 97 ? 54.508 -21.371 4.941 1.00 32.50 97 GLY A C 1
ATOM 722 O O . GLY A 1 97 ? 55.143 -21.902 5.843 1.00 32.50 97 GLY A O 1
ATOM 723 N N . MET A 1 98 ? 53.298 -20.838 5.178 1.00 31.30 98 MET A N 1
ATOM 724 C CA . MET A 1 98 ? 52.409 -21.398 6.218 1.00 31.30 98 MET A CA 1
ATOM 725 C C . MET A 1 98 ? 50.930 -21.115 5.907 1.00 31.30 98 MET A C 1
ATOM 727 O O . MET A 1 98 ? 50.305 -20.191 6.431 1.00 31.30 98 MET A O 1
ATOM 731 N N . ARG A 1 99 ? 50.342 -21.932 5.025 1.00 34.97 99 ARG A N 1
ATOM 732 C CA . ARG A 1 99 ? 48.891 -21.954 4.790 1.00 34.97 99 ARG A CA 1
ATOM 733 C C . ARG A 1 99 ? 48.196 -22.568 6.010 1.00 34.97 99 ARG A C 1
ATOM 735 O O . ARG A 1 99 ? 48.110 -23.785 6.132 1.00 34.97 99 ARG A O 1
ATOM 742 N N . LYS A 1 100 ? 47.665 -21.730 6.905 1.00 37.81 100 LYS A N 1
ATOM 743 C CA . LYS A 1 100 ? 46.688 -22.169 7.911 1.00 37.81 100 LYS A CA 1
ATOM 744 C C . LYS A 1 100 ? 45.396 -22.562 7.192 1.00 37.81 100 LYS A C 1
ATOM 746 O O . LYS A 1 100 ? 44.642 -21.711 6.727 1.00 37.81 100 LYS A O 1
ATOM 751 N N . ASN A 1 101 ? 45.179 -23.870 7.089 1.00 32.72 101 ASN A N 1
ATOM 752 C CA . ASN A 1 101 ? 43.953 -24.503 6.623 1.00 32.72 101 ASN A CA 1
ATOM 753 C C . ASN A 1 101 ? 42.790 -24.108 7.551 1.00 32.72 101 ASN A C 1
ATOM 755 O O . ASN A 1 101 ? 42.537 -24.765 8.560 1.00 32.72 101 ASN A O 1
ATOM 759 N N . LYS A 1 102 ? 42.094 -23.006 7.241 1.00 38.69 102 LYS A N 1
ATOM 760 C CA . LYS A 1 102 ? 40.814 -22.666 7.870 1.00 38.69 102 LYS A CA 1
ATOM 761 C C . LYS A 1 102 ? 39.746 -23.551 7.239 1.00 38.69 102 LYS A C 1
ATOM 763 O O . LYS A 1 102 ? 39.016 -23.143 6.342 1.00 38.69 102 LYS A O 1
ATOM 768 N N . GLN A 1 103 ? 39.698 -24.791 7.710 1.00 40.16 103 GLN A N 1
ATOM 769 C CA . GLN A 1 103 ? 38.580 -25.697 7.513 1.00 40.16 103 GLN A CA 1
ATOM 770 C C . GLN A 1 103 ? 37.397 -25.137 8.308 1.00 40.16 103 GLN A C 1
ATOM 772 O O . GLN A 1 103 ? 37.162 -25.497 9.455 1.00 40.16 103 GLN A O 1
ATOM 777 N N . MET A 1 104 ? 36.723 -24.152 7.717 1.00 36.31 104 MET A N 1
ATOM 778 C CA . MET A 1 104 ? 35.455 -23.639 8.207 1.00 36.31 104 MET A CA 1
ATOM 779 C C . MET A 1 104 ? 34.351 -24.506 7.608 1.00 36.31 104 MET A C 1
ATOM 781 O O . MET A 1 104 ? 34.262 -24.657 6.389 1.00 36.31 104 MET A O 1
ATOM 785 N N . SER A 1 105 ? 33.571 -25.112 8.499 1.00 34.25 105 SER A N 1
ATOM 786 C CA . SER A 1 105 ? 32.382 -25.911 8.235 1.00 34.25 105 SER A CA 1
ATOM 787 C C . SER A 1 105 ? 31.547 -25.401 7.064 1.00 34.25 105 SER A C 1
ATOM 789 O O . SER A 1 105 ? 31.302 -24.204 6.923 1.00 34.25 105 SER A O 1
ATOM 791 N N . ARG A 1 106 ? 31.023 -26.352 6.283 1.00 35.62 106 ARG A N 1
ATOM 792 C CA . ARG A 1 106 ? 29.931 -26.198 5.305 1.00 35.62 106 ARG A CA 1
ATOM 793 C C . ARG A 1 106 ? 28.588 -25.868 5.988 1.00 35.62 106 ARG A C 1
ATOM 795 O O . ARG A 1 106 ? 27.552 -26.394 5.588 1.00 35.62 106 ARG A O 1
ATOM 802 N N . ASP A 1 107 ? 28.596 -25.022 7.012 1.00 33.94 107 ASP A N 1
ATOM 803 C CA . ASP A 1 107 ? 27.381 -24.573 7.680 1.00 33.94 107 ASP A CA 1
ATOM 804 C C . ASP A 1 107 ? 26.718 -23.506 6.809 1.00 33.94 107 ASP A C 1
ATOM 806 O O . ASP A 1 107 ? 27.154 -22.361 6.746 1.00 33.94 107 ASP A O 1
ATOM 810 N N . SER A 1 108 ? 25.685 -23.946 6.085 1.00 41.06 108 SER A N 1
ATOM 811 C CA . SER A 1 108 ? 24.689 -23.142 5.371 1.00 41.06 108 SER A CA 1
ATOM 812 C C . SER A 1 108 ? 25.249 -21.954 4.584 1.00 41.06 108 SER A C 1
ATOM 814 O O . SER A 1 108 ? 25.338 -20.836 5.090 1.00 41.06 108 SER A O 1
ATOM 816 N N . ILE A 1 109 ? 25.516 -22.166 3.293 1.00 40.41 109 ILE A N 1
ATOM 817 C CA . ILE A 1 109 ? 25.497 -21.071 2.317 1.00 40.41 109 ILE A CA 1
ATOM 818 C C . ILE A 1 109 ? 24.080 -20.484 2.380 1.00 40.41 109 ILE A C 1
ATOM 820 O O . ILE A 1 109 ? 23.154 -21.018 1.774 1.00 40.41 109 ILE A O 1
ATOM 824 N N . GLN A 1 110 ? 23.880 -19.449 3.197 1.00 43.84 110 GLN A N 1
ATOM 825 C CA . GLN A 1 110 ? 22.639 -18.691 3.242 1.00 43.84 110 GLN A CA 1
ATOM 826 C C . GLN A 1 110 ? 22.560 -17.909 1.936 1.00 43.84 110 GLN A C 1
ATOM 828 O O . GLN A 1 110 ? 23.158 -16.847 1.785 1.00 43.84 110 GLN A O 1
ATOM 833 N N . ILE A 1 111 ? 21.876 -18.501 0.959 1.00 45.59 111 ILE A N 1
ATOM 834 C CA . ILE A 1 111 ? 21.517 -17.847 -0.293 1.00 45.59 111 ILE A CA 1
ATOM 835 C C . ILE A 1 111 ? 20.666 -16.630 0.104 1.00 45.59 111 ILE A C 1
ATOM 837 O O . ILE A 1 111 ? 19.655 -16.823 0.784 1.00 45.59 111 ILE A O 1
ATOM 841 N N . PRO A 1 112 ? 21.054 -15.390 -0.252 1.00 49.88 112 PRO A N 1
ATOM 842 C CA . PRO A 1 112 ? 20.217 -14.225 0.001 1.00 49.88 112 PRO A CA 1
ATOM 843 C C . PRO A 1 112 ? 18.812 -14.486 -0.563 1.00 49.88 112 PRO A C 1
ATOM 845 O O . PRO A 1 112 ? 18.731 -14.986 -1.694 1.00 49.88 112 PRO A O 1
ATOM 848 N N . PRO A 1 113 ? 17.726 -14.181 0.177 1.00 54.44 113 PRO A N 1
ATOM 849 C CA . PRO A 1 113 ? 16.370 -14.371 -0.317 1.00 54.44 113 PRO A CA 1
ATOM 850 C C . PRO A 1 113 ? 16.256 -13.746 -1.697 1.00 54.44 113 PRO A C 1
ATOM 852 O O . PRO A 1 113 ? 16.559 -12.566 -1.905 1.00 54.44 113 PRO A O 1
ATOM 855 N N . ARG A 1 114 ? 15.897 -14.561 -2.686 1.00 73.69 114 ARG A N 1
ATOM 856 C CA . ARG A 1 114 ? 15.825 -14.081 -4.064 1.00 73.69 114 ARG A CA 1
ATOM 857 C C . ARG A 1 114 ? 14.694 -13.061 -4.100 1.00 73.69 114 ARG A C 1
ATOM 859 O O . ARG A 1 114 ? 13.666 -13.259 -3.460 1.00 73.69 114 ARG A O 1
ATOM 866 N N . TRP A 1 115 ? 14.848 -11.993 -4.876 1.00 82.69 115 TRP A N 1
ATOM 867 C CA . TRP A 1 115 ? 13.824 -10.951 -5.038 1.00 82.69 115 TRP A CA 1
ATOM 868 C C . TRP A 1 115 ? 12.410 -11.518 -5.299 1.00 82.69 115 TRP A C 1
ATOM 870 O O . TRP A 1 115 ? 11.424 -10.893 -4.945 1.00 82.69 115 TRP A O 1
ATOM 880 N N . ARG A 1 116 ? 12.294 -12.741 -5.839 1.00 86.31 116 ARG A N 1
ATOM 881 C CA . ARG A 1 116 ? 11.033 -13.484 -5.998 1.00 86.31 116 ARG A CA 1
ATOM 882 C C . ARG A 1 116 ? 10.325 -13.822 -4.680 1.00 86.31 116 ARG A C 1
ATOM 884 O O . ARG A 1 116 ? 9.103 -13.730 -4.627 1.00 86.31 116 ARG A O 1
ATOM 891 N N . THR A 1 117 ? 11.050 -14.197 -3.626 1.00 87.75 117 THR A N 1
ATOM 892 C CA . THR A 1 117 ? 10.459 -14.426 -2.296 1.00 87.75 117 THR A CA 1
ATOM 893 C C . THR A 1 117 ? 9.996 -13.109 -1.686 1.00 87.75 117 THR A C 1
ATOM 895 O O . THR A 1 117 ? 8.924 -13.050 -1.090 1.00 87.75 117 THR A O 1
ATOM 898 N N . GLN A 1 118 ? 10.761 -12.030 -1.882 1.00 89.56 118 GLN A N 1
ATOM 899 C CA . GLN A 1 118 ? 10.355 -10.689 -1.453 1.00 89.56 118 GLN A CA 1
ATOM 900 C C . GLN A 1 118 ? 9.105 -10.217 -2.199 1.00 89.56 118 GLN A C 1
ATOM 902 O O . GLN A 1 118 ? 8.185 -9.698 -1.577 1.00 89.56 118 GLN A O 1
ATOM 907 N N . LEU A 1 119 ? 9.042 -10.457 -3.510 1.00 92.12 119 LEU A N 1
ATOM 908 C CA . LEU A 1 119 ? 7.875 -10.158 -4.329 1.00 92.12 119 LEU A CA 1
ATOM 909 C C . LEU A 1 119 ? 6.649 -10.905 -3.801 1.00 92.12 119 LEU A C 1
ATOM 911 O O . LEU A 1 119 ? 5.600 -10.308 -3.584 1.00 92.12 119 LEU A O 1
ATOM 915 N N . PHE A 1 120 ? 6.797 -12.200 -3.522 1.00 92.19 120 PHE A N 1
ATOM 916 C CA . PHE A 1 120 ? 5.720 -12.990 -2.938 1.00 92.19 120 PHE A CA 1
ATOM 917 C C . PHE A 1 120 ? 5.312 -12.492 -1.542 1.00 92.19 120 PHE A C 1
ATOM 919 O O . PHE A 1 120 ? 4.123 -12.455 -1.228 1.00 92.19 120 PHE A O 1
ATOM 926 N N . ALA A 1 121 ? 6.263 -12.057 -0.712 1.00 93.12 121 ALA A N 1
ATOM 927 C CA . ALA A 1 121 ? 5.963 -11.446 0.579 1.00 93.12 121 ALA A CA 1
ATOM 928 C C . ALA A 1 121 ? 5.16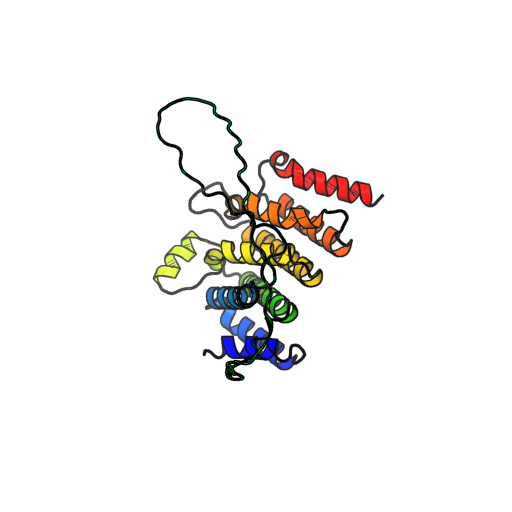7 -10.138 0.423 1.00 93.12 121 ALA A C 1
ATOM 930 O O . ALA A 1 121 ? 4.200 -9.932 1.148 1.00 93.12 121 ALA A O 1
ATOM 931 N N . LEU A 1 122 ? 5.495 -9.289 -0.556 1.00 95.12 122 LEU A N 1
ATOM 932 C CA . LEU A 1 122 ? 4.704 -8.090 -0.861 1.00 95.12 122 LEU A CA 1
ATOM 933 C C . LEU A 1 122 ? 3.296 -8.436 -1.358 1.00 95.12 122 LEU A C 1
ATOM 935 O O . LEU A 1 122 ? 2.329 -7.803 -0.944 1.00 95.12 122 LEU A O 1
ATOM 939 N N . GLN A 1 123 ? 3.156 -9.475 -2.182 1.00 95.81 123 GLN A N 1
ATOM 940 C CA . GLN A 1 123 ? 1.845 -9.971 -2.610 1.00 95.81 123 GLN A CA 1
ATOM 941 C C . GLN A 1 123 ? 1.017 -10.474 -1.419 1.00 95.81 123 GLN A C 1
ATOM 943 O O . GLN A 1 123 ? -0.175 -10.183 -1.330 1.00 95.81 123 GLN A O 1
ATOM 948 N N . CYS A 1 124 ? 1.646 -11.172 -0.467 1.00 95.25 124 CYS A N 1
ATOM 949 C CA . CYS A 1 124 ? 1.006 -11.547 0.795 1.00 95.25 124 CYS A CA 1
ATOM 950 C C . CYS A 1 124 ? 0.597 -10.302 1.591 1.00 95.25 124 CYS A C 1
ATOM 952 O O . CYS A 1 124 ? -0.536 -10.214 2.053 1.00 95.25 124 CYS A O 1
ATOM 954 N N . LEU A 1 125 ? 1.475 -9.304 1.703 1.00 96.38 125 LEU A N 1
ATOM 955 C CA . LEU A 1 125 ? 1.178 -8.058 2.404 1.00 96.38 125 LEU A CA 1
ATOM 956 C C . LEU A 1 125 ? -0.064 -7.365 1.829 1.00 96.38 125 LEU A C 1
ATOM 958 O O . LEU A 1 125 ? -0.941 -6.942 2.579 1.00 96.38 125 LEU A O 1
ATOM 962 N N . ARG A 1 126 ? -0.185 -7.308 0.501 1.00 97.00 126 ARG A N 1
ATOM 963 C CA . ARG A 1 126 ? -1.380 -6.770 -0.160 1.00 97.00 126 ARG A CA 1
ATOM 964 C C . ARG A 1 126 ? -2.623 -7.594 0.123 1.00 97.00 126 ARG A C 1
ATOM 966 O O . ARG A 1 126 ? -3.668 -7.018 0.407 1.00 97.00 126 ARG A O 1
ATOM 973 N N . GLN A 1 127 ? -2.509 -8.919 0.087 1.00 96.62 127 GLN A N 1
ATOM 974 C CA . GLN A 1 127 ? -3.619 -9.811 0.411 1.00 96.62 127 GLN A CA 1
ATOM 975 C C . GLN A 1 127 ? -4.110 -9.591 1.849 1.00 96.62 127 GLN A C 1
ATOM 977 O O . GLN A 1 127 ? -5.315 -9.554 2.065 1.00 96.62 127 GLN A O 1
ATOM 982 N N . VAL A 1 128 ? -3.213 -9.381 2.822 1.00 96.81 128 VAL A N 1
ATOM 983 C CA . VAL A 1 128 ? -3.592 -9.044 4.211 1.00 96.81 128 VAL A CA 1
ATOM 984 C C . VAL A 1 128 ? -4.425 -7.769 4.238 1.00 96.81 128 VAL A C 1
ATOM 986 O O . VAL A 1 128 ? -5.516 -7.746 4.804 1.00 96.81 128 VAL A O 1
ATOM 989 N N . VAL A 1 129 ? -3.921 -6.716 3.593 1.00 97.00 129 VAL A N 1
ATOM 990 C CA . VAL A 1 129 ? -4.595 -5.418 3.525 1.00 97.00 129 VAL A CA 1
ATOM 991 C C . VAL A 1 129 ? -5.962 -5.547 2.830 1.00 97.00 129 VAL A C 1
ATOM 993 O O . VAL A 1 129 ? -6.928 -4.918 3.250 1.00 97.00 129 VAL A O 1
ATOM 996 N N . GLU A 1 130 ? -6.070 -6.360 1.777 1.00 96.81 130 GLU A N 1
ATOM 997 C CA . GLU A 1 130 ? -7.321 -6.649 1.061 1.00 96.81 130 GLU A CA 1
ATOM 998 C C . GLU A 1 130 ? -8.334 -7.420 1.909 1.00 96.81 130 GLU A C 1
ATOM 1000 O O . GLU A 1 130 ? -9.463 -6.967 2.061 1.00 96.81 130 GLU A O 1
ATOM 1005 N N . VAL A 1 131 ? -7.937 -8.544 2.506 1.00 96.69 131 VAL A N 1
ATOM 1006 C CA . VAL A 1 131 ? -8.817 -9.378 3.340 1.00 96.69 131 VAL A CA 1
ATOM 1007 C C . VAL A 1 131 ? -9.401 -8.566 4.494 1.00 96.69 131 VAL A C 1
ATOM 1009 O O . VAL A 1 131 ? -10.598 -8.637 4.768 1.00 96.69 131 VAL A O 1
ATOM 1012 N N . ILE A 1 132 ? -8.570 -7.748 5.140 1.00 96.56 132 ILE A N 1
ATOM 1013 C CA . ILE A 1 132 ? -8.999 -6.893 6.248 1.00 96.56 132 ILE A CA 1
ATOM 1014 C C . ILE A 1 132 ? -9.956 -5.809 5.765 1.00 96.56 132 ILE A C 1
ATOM 1016 O O . ILE A 1 132 ? -10.985 -5.586 6.398 1.00 96.56 132 ILE A O 1
ATOM 1020 N N . TYR A 1 133 ? -9.665 -5.168 4.635 1.00 96.38 133 TYR A N 1
ATOM 1021 C CA . TYR A 1 133 ? -10.557 -4.167 4.061 1.00 96.38 133 TYR A CA 1
ATOM 1022 C C . TYR A 1 133 ? -11.929 -4.758 3.700 1.00 96.38 133 TYR A C 1
ATOM 1024 O O . TYR A 1 133 ? -12.961 -4.222 4.105 1.00 96.38 133 TYR A O 1
ATOM 1032 N N . LEU A 1 134 ? -11.948 -5.914 3.029 1.00 96.25 134 LEU A N 1
ATOM 1033 C CA . LEU A 1 134 ? -13.176 -6.610 2.630 1.00 96.25 134 LEU A CA 1
ATOM 1034 C C . LEU A 1 134 ? -13.984 -7.152 3.815 1.00 96.25 134 LEU A C 1
ATOM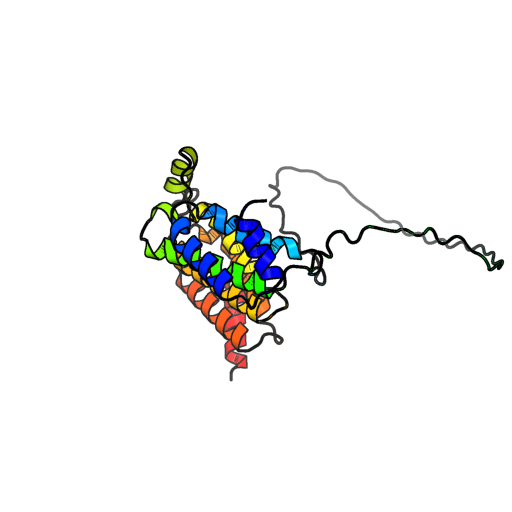 1036 O O . LEU A 1 134 ? -15.195 -7.319 3.695 1.00 96.25 134 LEU A O 1
ATOM 1040 N N . SER A 1 135 ? -13.351 -7.395 4.967 1.00 95.31 135 SER A N 1
ATOM 1041 C CA . SER A 1 135 ? -14.066 -7.797 6.186 1.00 95.31 135 SER A CA 1
ATOM 1042 C C . SER A 1 135 ? -15.028 -6.723 6.707 1.00 95.31 135 SER A C 1
ATOM 1044 O O . SER A 1 135 ? -15.934 -7.030 7.479 1.00 95.31 135 SER A O 1
ATOM 1046 N N . GLY A 1 136 ? -14.822 -5.457 6.323 1.00 93.62 136 GLY A N 1
ATOM 1047 C CA . GLY A 1 136 ? -15.611 -4.322 6.801 1.00 93.62 136 GLY A CA 1
ATOM 1048 C C . GLY A 1 136 ? -15.363 -3.949 8.267 1.00 93.62 136 GLY A C 1
ATOM 1049 O O . GLY A 1 136 ? -16.050 -3.070 8.795 1.00 93.62 136 GLY A O 1
ATOM 1050 N N . ASN A 1 137 ? -14.393 -4.578 8.941 1.00 93.50 137 ASN A N 1
ATOM 1051 C CA . ASN A 1 137 ? -14.081 -4.267 10.330 1.00 93.50 137 ASN A CA 1
ATOM 1052 C C . ASN A 1 137 ? -13.329 -2.929 10.446 1.00 93.50 137 ASN A C 1
ATOM 1054 O O . ASN A 1 137 ? -12.112 -2.843 10.271 1.00 93.50 137 ASN A O 1
ATOM 1058 N N . LYS A 1 138 ? -14.077 -1.878 10.796 1.00 92.31 138 LYS A N 1
ATOM 1059 C CA . LYS A 1 138 ? -13.576 -0.502 10.929 1.00 92.31 138 LYS A CA 1
ATOM 1060 C C . LYS A 1 138 ? -12.497 -0.340 12.000 1.00 92.31 138 LYS A C 1
ATOM 1062 O O . LYS A 1 138 ? -11.692 0.578 11.888 1.00 92.31 138 LYS A O 1
ATOM 1067 N N . GLU A 1 139 ? -12.430 -1.227 12.997 1.00 93.75 139 GLU A N 1
ATOM 1068 C CA . GLU A 1 139 ? -11.407 -1.149 14.049 1.00 93.75 139 GLU A CA 1
ATOM 1069 C C . GLU A 1 139 ? -9.978 -1.276 13.481 1.00 93.75 139 GLU A C 1
ATOM 1071 O O . GLU A 1 139 ? -9.037 -0.722 14.045 1.00 93.75 139 GLU A O 1
ATOM 1076 N N . HIS A 1 140 ? -9.800 -1.930 12.323 1.00 95.69 140 HIS A N 1
ATOM 1077 C CA . HIS A 1 140 ? -8.500 -2.013 11.643 1.00 95.69 140 HIS A CA 1
ATOM 1078 C C . HIS A 1 140 ? -8.059 -0.712 10.966 1.00 95.69 140 HIS A C 1
ATOM 1080 O O . HIS A 1 140 ? -6.930 -0.672 10.479 1.00 95.69 140 HIS A O 1
ATOM 1086 N N . PHE A 1 141 ? -8.914 0.313 10.938 1.00 96.12 141 PHE A N 1
ATOM 1087 C CA . PHE A 1 141 ? -8.705 1.607 10.283 1.00 96.12 141 PHE A CA 1
ATOM 1088 C C . PHE A 1 141 ? -8.959 2.789 11.234 1.00 96.12 141 PHE A C 1
ATOM 1090 O O . PHE A 1 141 ? -9.077 3.922 10.776 1.00 96.12 141 PHE A O 1
ATOM 1097 N N . ASP A 1 142 ? -9.038 2.533 12.543 1.00 94.06 142 ASP A N 1
ATOM 1098 C CA . ASP A 1 142 ? -9.237 3.530 13.598 1.00 94.06 142 ASP A CA 1
ATOM 1099 C C . ASP A 1 142 ? -8.142 3.371 14.660 1.00 94.06 142 ASP A C 1
ATOM 1101 O O . ASP A 1 142 ? -8.096 2.382 15.398 1.00 94.06 142 ASP A O 1
ATOM 1105 N N . LEU A 1 143 ? -7.250 4.361 14.753 1.00 92.12 143 LEU A N 1
ATOM 1106 C CA . LEU A 1 143 ? -6.138 4.334 15.702 1.00 92.12 143 LEU A CA 1
ATOM 1107 C C . LEU A 1 143 ? -6.569 4.405 17.165 1.00 92.12 143 LEU A C 1
ATOM 1109 O O . LEU A 1 143 ? -5.903 3.802 18.007 1.00 92.12 143 LEU A O 1
ATOM 1113 N N . VAL A 1 144 ? -7.637 5.131 17.493 1.00 91.38 144 VAL A N 1
ATOM 1114 C CA . VAL A 1 144 ? -8.097 5.282 18.880 1.00 91.38 144 VAL A CA 1
ATOM 1115 C C . VAL A 1 144 ? -8.594 3.935 19.384 1.00 91.38 144 VAL A C 1
ATOM 1117 O O . VAL A 1 144 ? -8.177 3.453 20.444 1.00 91.38 144 VAL A O 1
ATOM 1120 N N . THR A 1 145 ? -9.447 3.290 18.589 1.00 91.06 145 THR A N 1
ATOM 1121 C CA . THR A 1 145 ? -9.988 1.973 18.921 1.00 91.06 145 THR A CA 1
ATOM 1122 C C . THR A 1 145 ? -8.890 0.913 18.931 1.00 91.06 145 THR A C 1
ATOM 1124 O O . THR A 1 145 ? -8.812 0.127 19.880 1.00 91.06 145 THR A O 1
ATOM 1127 N N . ALA A 1 146 ? -7.970 0.954 17.965 1.00 91.69 146 ALA A N 1
ATOM 1128 C CA . ALA A 1 146 ? -6.849 0.028 17.910 1.00 91.69 146 ALA A CA 1
ATOM 1129 C C . ALA A 1 146 ? -5.892 0.162 19.106 1.00 91.69 146 ALA A C 1
ATOM 1131 O O . ALA A 1 146 ? -5.514 -0.848 19.702 1.00 91.69 146 ALA A O 1
ATOM 1132 N N . LYS A 1 147 ? -5.527 1.390 19.513 1.00 90.12 147 LYS A N 1
ATOM 1133 C CA . LYS A 1 147 ? -4.663 1.639 20.686 1.00 90.12 147 LYS A CA 1
ATOM 1134 C C . LYS A 1 147 ? -5.298 1.093 21.973 1.00 90.12 147 LYS A C 1
ATOM 1136 O O . LYS A 1 147 ? -4.594 0.496 22.789 1.00 90.12 147 LYS A O 1
ATOM 1141 N N . ARG A 1 148 ? -6.620 1.231 22.137 1.00 90.06 148 ARG A N 1
ATOM 1142 C CA . ARG A 1 148 ? -7.367 0.677 23.281 1.00 90.06 148 ARG A CA 1
ATOM 1143 C C . ARG A 1 148 ? -7.429 -0.851 23.241 1.00 90.06 148 ARG A C 1
ATOM 1145 O O . ARG A 1 148 ? -7.126 -1.504 24.236 1.00 90.06 148 ARG A O 1
ATOM 1152 N N . GLY A 1 149 ? -7.779 -1.436 22.097 1.00 86.88 149 GLY A N 1
ATOM 1153 C CA . GLY A 1 149 ? -7.878 -2.890 21.956 1.00 86.88 149 GLY A CA 1
ATOM 1154 C C . GLY A 1 149 ? -6.526 -3.607 22.064 1.00 86.88 149 GLY A C 1
ATOM 1155 O O . GLY A 1 149 ? -6.476 -4.725 22.578 1.00 86.88 149 GLY A O 1
ATOM 1156 N N . LYS A 1 150 ? -5.421 -2.938 21.706 1.00 86.19 150 LYS A N 1
ATOM 1157 C CA . LYS A 1 150 ? -4.053 -3.451 21.890 1.00 86.19 150 LYS A CA 1
ATOM 1158 C C . LYS A 1 150 ? -3.748 -3.807 23.347 1.00 86.19 150 LYS A C 1
ATOM 1160 O O . LYS A 1 150 ? -3.083 -4.804 23.606 1.00 86.19 150 LYS A O 1
ATOM 1165 N N . GLN A 1 151 ? -4.269 -3.039 24.306 1.00 83.62 151 GLN A N 1
ATOM 1166 C CA . GLN A 1 151 ? -4.100 -3.326 25.738 1.00 83.62 151 GLN A CA 1
ATOM 1167 C C . GLN A 1 151 ? -4.807 -4.623 26.162 1.00 83.62 151 GLN A C 1
ATOM 1169 O O . GLN A 1 151 ? -4.405 -5.259 27.129 1.00 83.62 151 GLN A O 1
ATOM 1174 N N . SER A 1 152 ? -5.837 -5.030 25.417 1.00 86.31 152 SER A N 1
ATOM 1175 C CA . SER A 1 152 ? -6.576 -6.283 25.614 1.00 86.31 152 SER A CA 1
ATOM 1176 C C . SER A 1 152 ? -6.032 -7.442 24.765 1.00 86.31 152 SER A C 1
ATOM 1178 O O . SER A 1 152 ? -6.680 -8.479 24.670 1.00 86.31 152 SER A O 1
ATOM 1180 N N . GLY A 1 153 ? -4.872 -7.272 24.119 1.00 86.56 153 GLY A N 1
ATOM 1181 C CA . GLY A 1 153 ? -4.246 -8.297 23.281 1.00 86.56 153 GLY A CA 1
ATOM 1182 C C . GLY A 1 153 ? -4.826 -8.432 21.870 1.00 86.56 153 GLY A C 1
ATOM 1183 O O . GLY A 1 153 ? -4.450 -9.364 21.165 1.00 86.56 153 GLY A O 1
ATOM 1184 N N . LYS A 1 154 ? -5.716 -7.526 21.439 1.00 90.62 154 LYS A N 1
ATOM 1185 C CA . LYS A 1 154 ? -6.199 -7.490 20.051 1.00 90.62 154 LYS A CA 1
ATOM 1186 C C . LYS A 1 154 ? -5.158 -6.871 19.121 1.00 90.62 154 LYS A C 1
ATOM 1188 O O . LYS A 1 154 ? -4.376 -6.011 19.534 1.00 90.62 154 LYS A O 1
ATOM 1193 N N . ASP A 1 155 ? -5.199 -7.272 17.858 1.00 93.31 155 ASP A N 1
ATOM 1194 C CA . ASP A 1 155 ? -4.257 -6.840 16.835 1.00 93.31 155 ASP A CA 1
ATOM 1195 C C . ASP A 1 155 ? -4.976 -6.152 15.667 1.00 93.31 155 ASP A C 1
ATOM 1197 O O . ASP A 1 155 ? -6.019 -6.607 15.203 1.00 93.31 155 ASP A O 1
ATOM 1201 N N . TYR A 1 156 ? -4.420 -5.036 15.196 1.00 96.19 156 TYR A N 1
ATOM 1202 C CA . TYR A 1 156 ? -5.060 -4.171 14.210 1.00 96.19 156 TYR A CA 1
ATOM 1203 C C . TYR A 1 156 ? -4.056 -3.642 13.196 1.00 96.19 156 TYR A C 1
ATOM 1205 O O . TYR A 1 156 ? -2.952 -3.214 13.537 1.00 96.19 156 TYR A O 1
ATOM 1213 N N . LEU A 1 157 ? -4.482 -3.604 11.933 1.00 96.94 157 LEU A N 1
ATOM 1214 C CA . LEU A 1 157 ? -3.616 -3.249 10.812 1.00 96.94 157 LEU A CA 1
ATOM 1215 C C . LEU A 1 157 ? -3.168 -1.784 10.863 1.00 96.94 157 LEU A C 1
ATOM 1217 O O . LEU A 1 157 ? -2.022 -1.494 10.529 1.00 96.94 157 LEU A O 1
ATOM 1221 N N . VAL A 1 158 ? -4.026 -0.869 11.330 1.00 96.75 158 VAL A N 1
ATOM 1222 C CA . VAL A 1 158 ? -3.701 0.564 11.440 1.00 96.75 158 VAL A CA 1
ATOM 1223 C C . VAL A 1 158 ? -2.444 0.835 12.279 1.00 96.75 158 VAL A C 1
ATOM 1225 O O . VAL A 1 158 ? -1.680 1.749 11.980 1.00 96.75 158 VAL A O 1
ATOM 1228 N N . LEU A 1 159 ? -2.139 -0.020 13.262 1.00 95.62 159 LEU A N 1
ATOM 1229 C CA . LEU A 1 159 ? -0.923 0.077 14.083 1.00 95.62 159 LEU A CA 1
ATOM 1230 C C . LEU A 1 159 ? 0.363 -0.217 13.292 1.00 95.62 159 LEU A C 1
ATOM 1232 O O . LEU A 1 159 ? 1.472 -0.052 13.804 1.00 95.62 159 LEU A O 1
ATOM 1236 N N . ARG A 1 160 ? 0.225 -0.705 12.058 1.00 96.94 160 ARG A N 1
ATOM 1237 C CA . ARG A 1 160 ? 1.309 -1.155 11.188 1.00 96.94 160 ARG A CA 1
ATOM 1238 C C . ARG A 1 160 ? 1.471 -0.306 9.927 1.00 96.94 160 ARG A C 1
ATOM 1240 O O . ARG A 1 160 ? 2.364 -0.606 9.140 1.00 96.94 160 ARG A O 1
ATOM 1247 N N . VAL A 1 161 ? 0.690 0.767 9.758 1.00 96.94 161 VAL A N 1
ATOM 1248 C CA . VAL A 1 161 ? 0.721 1.645 8.568 1.00 96.94 161 VAL A CA 1
ATOM 1249 C C . VAL A 1 161 ? 2.131 2.144 8.251 1.00 96.94 161 VAL A C 1
ATOM 1251 O O . VAL A 1 161 ? 2.562 2.043 7.106 1.00 96.94 161 VAL A O 1
ATOM 1254 N N . ALA A 1 162 ? 2.893 2.575 9.260 1.00 96.25 162 ALA A N 1
ATOM 1255 C CA . ALA A 1 162 ? 4.278 3.011 9.077 1.00 96.25 162 ALA A CA 1
ATOM 1256 C C . ALA A 1 162 ? 5.162 1.938 8.410 1.00 96.25 162 ALA A C 1
ATOM 1258 O O . ALA A 1 162 ? 5.947 2.242 7.513 1.00 96.25 162 ALA A O 1
ATOM 1259 N N . ASP A 1 163 ? 5.014 0.668 8.803 1.00 96.81 163 ASP A N 1
ATOM 1260 C CA . ASP A 1 163 ? 5.794 -0.422 8.215 1.00 96.81 163 ASP A CA 1
ATOM 1261 C C . ASP A 1 163 ? 5.282 -0.833 6.834 1.00 96.81 163 ASP A C 1
ATOM 1263 O O . ASP A 1 163 ? 6.092 -1.199 5.983 1.00 96.81 163 ASP A O 1
ATOM 1267 N N . LEU A 1 164 ? 3.975 -0.719 6.569 1.00 97.81 164 LEU A N 1
ATOM 1268 C CA . LEU A 1 164 ? 3.432 -0.897 5.218 1.00 97.81 164 LEU A CA 1
ATOM 1269 C C . LEU A 1 164 ? 4.048 0.120 4.249 1.00 97.81 164 LEU A C 1
ATOM 1271 O O . LEU A 1 164 ? 4.547 -0.264 3.191 1.00 97.81 164 LEU A O 1
ATOM 1275 N N . ILE A 1 165 ? 4.077 1.398 4.641 1.00 97.31 165 ILE A N 1
ATOM 1276 C CA . ILE A 1 165 ? 4.664 2.485 3.846 1.00 97.31 165 ILE A CA 1
ATOM 1277 C C . ILE A 1 165 ? 6.164 2.261 3.664 1.00 97.31 165 ILE A C 1
ATOM 1279 O O . ILE A 1 165 ? 6.667 2.354 2.546 1.00 97.31 165 ILE A O 1
ATOM 1283 N N . LYS A 1 166 ? 6.883 1.891 4.729 1.00 96.44 166 LYS A N 1
ATOM 1284 C CA . LYS A 1 166 ? 8.322 1.613 4.665 1.00 96.44 166 LYS A CA 1
ATOM 1285 C C . LYS A 1 166 ? 8.653 0.448 3.730 1.00 96.44 166 LYS A C 1
ATOM 1287 O O . LYS A 1 166 ? 9.585 0.548 2.935 1.00 96.44 166 LYS A O 1
ATOM 1292 N N . MET A 1 167 ? 7.903 -0.652 3.796 1.00 96.62 167 MET A N 1
ATOM 1293 C CA . MET A 1 167 ? 8.095 -1.791 2.893 1.00 96.62 167 MET A CA 1
ATOM 1294 C C . MET A 1 167 ? 7.756 -1.425 1.446 1.00 96.62 167 MET A C 1
ATOM 1296 O O . MET A 1 167 ? 8.527 -1.750 0.542 1.00 96.62 167 MET A O 1
ATOM 1300 N N . ALA A 1 168 ? 6.664 -0.692 1.222 1.00 97.25 168 ALA A N 1
ATOM 1301 C CA . ALA A 1 168 ? 6.300 -0.192 -0.100 1.00 97.25 168 ALA A CA 1
ATOM 1302 C C . ALA A 1 168 ? 7.387 0.725 -0.685 1.00 97.25 168 ALA A C 1
ATOM 1304 O O . ALA A 1 168 ? 7.769 0.562 -1.843 1.00 97.25 168 ALA A O 1
ATOM 1305 N N . PHE A 1 169 ? 7.956 1.620 0.132 1.00 96.00 169 PHE A N 1
ATOM 1306 C CA . PHE A 1 169 ? 9.078 2.482 -0.240 1.00 96.00 169 PHE A CA 1
ATOM 1307 C C . PHE A 1 169 ? 10.295 1.656 -0.682 1.00 96.00 169 PHE A C 1
ATOM 1309 O O . PHE A 1 169 ? 10.783 1.828 -1.801 1.00 96.00 169 PHE A O 1
ATOM 1316 N N . ILE A 1 170 ? 10.751 0.716 0.156 1.00 94.81 170 ILE A N 1
ATOM 1317 C CA . ILE A 1 170 ? 11.920 -0.133 -0.142 1.00 94.81 170 ILE A CA 1
ATOM 1318 C C . ILE A 1 170 ? 11.708 -0.902 -1.452 1.00 94.81 170 ILE A C 1
ATOM 1320 O O . ILE A 1 170 ? 12.608 -0.987 -2.282 1.00 94.81 170 ILE A O 1
ATOM 1324 N N . ALA A 1 171 ? 10.505 -1.434 -1.664 1.00 95.56 171 ALA A N 1
ATOM 1325 C CA . ALA A 1 171 ? 10.163 -2.165 -2.874 1.00 95.56 171 ALA A CA 1
ATOM 1326 C C . ALA A 1 171 ? 10.106 -1.264 -4.120 1.00 95.56 171 ALA A C 1
ATOM 1328 O O . ALA A 1 171 ? 10.708 -1.595 -5.138 1.00 95.56 171 ALA A O 1
ATOM 1329 N N . SER A 1 172 ? 9.449 -0.101 -4.032 1.00 95.62 172 SER A N 1
ATOM 1330 C CA . SER A 1 172 ? 9.274 0.859 -5.142 1.00 95.62 172 SER A CA 1
ATOM 1331 C C . SER A 1 172 ? 10.593 1.427 -5.688 1.00 95.62 172 SER A C 1
ATOM 1333 O O . SER A 1 172 ? 10.680 1.823 -6.855 1.00 95.62 172 SER A O 1
ATOM 1335 N N . THR A 1 173 ? 11.632 1.410 -4.851 1.00 93.12 173 THR A N 1
ATOM 1336 C CA . THR A 1 173 ? 12.986 1.898 -5.142 1.00 93.12 173 THR A CA 1
ATOM 1337 C C . THR A 1 173 ? 13.997 0.771 -5.382 1.00 93.12 173 THR A C 1
ATOM 1339 O O . THR A 1 173 ? 15.185 1.030 -5.558 1.00 93.12 173 THR A O 1
ATOM 1342 N N . ALA A 1 174 ? 13.542 -0.486 -5.426 1.00 92.38 174 ALA A N 1
ATOM 1343 C CA . ALA A 1 174 ? 14.396 -1.637 -5.687 1.00 92.38 174 ALA A CA 1
ATOM 1344 C C . ALA A 1 174 ? 14.986 -1.616 -7.107 1.00 92.38 174 ALA A C 1
ATOM 1346 O O . ALA A 1 174 ? 14.413 -1.056 -8.033 1.00 92.38 174 ALA A O 1
ATOM 1347 N N . VAL A 1 175 ? 16.101 -2.319 -7.313 1.00 89.25 175 VAL A N 1
ATOM 1348 C CA . VAL A 1 175 ? 16.733 -2.446 -8.642 1.00 89.25 175 VAL A CA 1
ATOM 1349 C C . VAL A 1 175 ? 15.875 -3.278 -9.610 1.00 89.25 175 VAL A C 1
ATOM 1351 O O . VAL A 1 175 ? 15.894 -3.066 -10.819 1.00 89.25 175 VAL A O 1
ATOM 1354 N N . VAL A 1 176 ? 15.102 -4.236 -9.091 1.00 90.69 176 VAL A N 1
ATOM 1355 C CA . VAL A 1 176 ? 14.287 -5.152 -9.903 1.00 90.69 176 VAL A CA 1
ATOM 1356 C C . VAL A 1 176 ? 12.949 -4.504 -10.260 1.00 90.69 176 VAL A C 1
ATOM 1358 O O . VAL A 1 176 ? 12.161 -4.194 -9.371 1.00 90.69 176 VAL A O 1
ATOM 1361 N N . GLY A 1 177 ? 12.646 -4.371 -11.554 1.00 91.56 177 GLY A N 1
ATOM 1362 C CA . GLY A 1 177 ? 11.411 -3.730 -12.032 1.00 91.56 177 GLY A CA 1
ATOM 1363 C C . GLY A 1 177 ? 10.118 -4.334 -11.466 1.00 91.56 177 GLY A C 1
ATOM 1364 O O . GLY A 1 177 ? 9.245 -3.592 -11.029 1.00 91.56 177 GLY A O 1
ATOM 1365 N N . GLU A 1 178 ? 10.014 -5.664 -11.378 1.00 92.94 178 GLU A N 1
ATOM 1366 C CA . GLU A 1 178 ? 8.843 -6.338 -10.784 1.00 92.94 178 GLU A CA 1
ATOM 1367 C C . GLU A 1 178 ? 8.635 -5.965 -9.306 1.00 92.94 178 GLU A C 1
ATOM 1369 O O . GLU A 1 178 ? 7.511 -5.720 -8.876 1.00 92.94 178 GLU A O 1
ATOM 1374 N N . MET A 1 179 ? 9.725 -5.844 -8.539 1.00 94.12 179 MET A N 1
ATOM 1375 C CA . MET A 1 179 ? 9.674 -5.374 -7.151 1.00 94.12 179 MET A CA 1
ATOM 1376 C C . MET A 1 179 ? 9.205 -3.922 -7.070 1.00 94.12 179 MET A C 1
ATOM 1378 O O . MET A 1 179 ? 8.393 -3.594 -6.204 1.00 94.12 179 MET A O 1
ATOM 1382 N N . ARG A 1 180 ? 9.675 -3.069 -7.991 1.00 95.94 180 ARG A N 1
ATOM 1383 C CA . ARG A 1 180 ? 9.247 -1.667 -8.067 1.00 95.94 180 ARG A CA 1
ATOM 1384 C C . ARG A 1 180 ? 7.746 -1.559 -8.313 1.00 95.94 180 ARG A C 1
ATOM 1386 O O . ARG A 1 180 ? 7.065 -0.828 -7.598 1.00 95.94 180 ARG A O 1
ATOM 1393 N N . LEU A 1 181 ? 7.231 -2.315 -9.283 1.00 96.94 181 LEU A N 1
ATOM 1394 C CA . LEU A 1 181 ? 5.806 -2.353 -9.621 1.00 96.94 181 LEU A CA 1
ATOM 1395 C C . LEU A 1 181 ? 4.949 -2.831 -8.446 1.00 96.94 181 LEU A C 1
ATOM 1397 O O . LEU A 1 181 ? 3.934 -2.205 -8.126 1.00 96.94 181 LEU A O 1
ATOM 1401 N N . GLU A 1 182 ? 5.360 -3.905 -7.772 1.00 97.44 182 GLU A N 1
ATOM 1402 C CA . GLU A 1 182 ? 4.621 -4.405 -6.613 1.00 97.44 182 GLU A CA 1
ATOM 1403 C C . GLU A 1 182 ? 4.670 -3.405 -5.452 1.00 97.44 182 GLU A C 1
ATOM 1405 O O . GLU A 1 182 ? 3.642 -3.139 -4.836 1.00 97.44 182 GLU A O 1
ATOM 1410 N N . GLY A 1 183 ? 5.820 -2.770 -5.203 1.00 97.62 183 GLY A N 1
ATOM 1411 C CA . GLY A 1 183 ? 5.967 -1.722 -4.191 1.00 97.62 183 GLY A CA 1
ATOM 1412 C C . GLY A 1 183 ? 5.048 -0.523 -4.426 1.00 97.62 183 GLY A C 1
ATOM 1413 O O . GLY A 1 183 ? 4.363 -0.084 -3.504 1.00 97.62 183 GLY A O 1
ATOM 1414 N N . LEU A 1 184 ? 4.963 -0.039 -5.669 1.00 98.12 184 LEU A N 1
ATOM 1415 C CA . LEU A 1 184 ? 4.015 1.012 -6.060 1.00 98.12 184 LEU A CA 1
ATOM 1416 C C . LEU A 1 184 ? 2.559 0.568 -5.867 1.00 98.12 184 LEU A C 1
ATOM 1418 O O . LEU A 1 184 ? 1.714 1.359 -5.453 1.00 98.12 184 LEU A O 1
ATOM 1422 N N . THR A 1 185 ? 2.262 -0.705 -6.124 1.00 98.19 185 THR A N 1
ATOM 1423 C CA . THR A 1 185 ? 0.918 -1.261 -5.933 1.00 98.19 185 THR A CA 1
ATOM 1424 C C . THR A 1 185 ? 0.550 -1.361 -4.451 1.00 98.19 185 THR A C 1
ATOM 1426 O O . THR A 1 185 ? -0.550 -0.963 -4.078 1.00 98.19 185 THR A O 1
ATOM 1429 N N . VAL A 1 186 ? 1.473 -1.808 -3.591 1.00 98.06 186 VAL A N 1
ATOM 1430 C CA . VAL A 1 186 ? 1.296 -1.787 -2.128 1.00 98.06 186 VAL A CA 1
ATOM 1431 C C . VAL A 1 186 ? 1.055 -0.356 -1.651 1.00 98.06 186 VAL A C 1
ATOM 1433 O O . VAL A 1 186 ? 0.133 -0.120 -0.876 1.00 98.06 186 VAL A O 1
ATOM 1436 N N . LEU A 1 187 ? 1.853 0.605 -2.133 1.00 97.94 187 LEU A N 1
ATOM 1437 C CA . LEU A 1 187 ? 1.716 2.011 -1.759 1.00 97.94 187 LEU A CA 1
ATOM 1438 C C . LEU A 1 187 ? 0.331 2.556 -2.128 1.00 97.94 187 LEU A C 1
ATOM 1440 O O . LEU A 1 187 ? -0.302 3.207 -1.301 1.00 97.94 187 LEU A O 1
ATOM 1444 N N . ARG A 1 188 ? -0.167 2.241 -3.333 1.00 97.75 188 ARG A N 1
ATOM 1445 C CA . ARG A 1 188 ? -1.535 2.579 -3.751 1.00 97.75 188 ARG A CA 1
ATOM 1446 C C . ARG A 1 188 ? -2.570 2.000 -2.791 1.00 97.75 188 ARG A C 1
ATOM 1448 O O . ARG A 1 188 ? -3.396 2.754 -2.292 1.00 97.75 188 ARG A O 1
ATOM 1455 N N . ASP A 1 189 ? -2.507 0.694 -2.527 1.00 97.75 189 ASP A N 1
ATOM 1456 C CA . ASP A 1 189 ? -3.495 -0.001 -1.696 1.00 97.75 189 ASP A CA 1
ATOM 1457 C C . ASP A 1 189 ? -3.543 0.596 -0.278 1.00 97.75 189 ASP A C 1
ATOM 1459 O O . ASP A 1 189 ? -4.619 0.744 0.300 1.00 97.75 189 ASP A O 1
ATOM 1463 N N . VAL A 1 190 ? -2.387 0.981 0.277 1.00 97.69 190 VAL A N 1
ATOM 1464 C CA . VAL A 1 190 ? -2.308 1.676 1.571 1.00 97.69 190 VAL A CA 1
ATOM 1465 C C . VAL A 1 190 ? -2.992 3.039 1.499 1.00 97.69 190 VAL A C 1
ATOM 1467 O O . VAL A 1 190 ? -3.799 3.354 2.368 1.00 97.69 190 VAL A O 1
ATOM 1470 N N . ILE A 1 191 ? -2.714 3.839 0.468 1.00 96.50 191 ILE A N 1
ATOM 1471 C CA . ILE A 1 191 ? -3.332 5.161 0.325 1.00 96.50 191 ILE A CA 1
ATOM 1472 C C . ILE A 1 191 ? -4.851 5.030 0.184 1.00 96.50 191 ILE A C 1
ATOM 1474 O O . ILE A 1 191 ? -5.576 5.684 0.923 1.00 96.50 191 ILE A O 1
ATOM 1478 N N . GLU A 1 192 ? -5.346 4.161 -0.701 1.00 96.31 192 GLU A N 1
ATOM 1479 C CA . GLU A 1 192 ? -6.788 3.992 -0.945 1.00 96.31 192 GLU A CA 1
ATOM 1480 C C . GLU A 1 192 ? -7.541 3.572 0.319 1.00 96.31 192 GLU A C 1
ATOM 1482 O O . GLU A 1 192 ? -8.614 4.097 0.613 1.00 96.31 192 GLU A O 1
ATOM 1487 N N . LYS A 1 193 ? -6.976 2.636 1.087 1.00 96.56 193 LYS A N 1
ATOM 1488 C CA . LYS A 1 193 ? -7.681 2.015 2.215 1.00 96.56 193 LYS A CA 1
ATOM 1489 C C . LYS A 1 193 ? -7.543 2.789 3.521 1.00 96.56 193 LYS A C 1
ATOM 1491 O O . LYS A 1 193 ? -8.419 2.671 4.371 1.00 96.56 193 LYS A O 1
ATOM 1496 N N . PHE A 1 194 ? -6.484 3.585 3.679 1.00 96.62 194 PHE A N 1
ATOM 1497 C CA . PHE A 1 194 ? -6.238 4.391 4.881 1.00 96.62 194 PHE A CA 1
ATOM 1498 C C . PHE A 1 194 ? -6.464 5.898 4.678 1.00 96.62 194 PHE A C 1
ATOM 1500 O O . PHE A 1 194 ? -6.305 6.655 5.632 1.00 96.62 194 PHE A O 1
ATOM 1507 N N . ALA A 1 195 ? -6.868 6.359 3.486 1.00 93.75 195 ALA A N 1
ATOM 1508 C CA . ALA A 1 195 ? -7.111 7.783 3.213 1.00 93.75 195 ALA A CA 1
ATOM 1509 C C . ALA A 1 195 ? -8.096 8.440 4.191 1.00 93.75 195 ALA A C 1
ATOM 1511 O O . ALA A 1 195 ? -7.891 9.580 4.595 1.00 93.75 195 ALA A O 1
ATOM 1512 N N . ALA A 1 196 ? -9.148 7.716 4.584 1.00 92.12 196 ALA A N 1
ATOM 1513 C CA . ALA A 1 196 ? -10.183 8.212 5.491 1.00 92.12 196 ALA A CA 1
ATOM 1514 C C . ALA A 1 196 ? -9.887 7.942 6.978 1.00 92.12 196 ALA A C 1
ATOM 1516 O O . ALA A 1 196 ? -10.728 8.234 7.827 1.00 92.12 196 ALA A O 1
ATOM 1517 N N . THR A 1 197 ? -8.737 7.346 7.311 1.00 94.12 197 THR A N 1
ATOM 1518 C CA . THR A 1 197 ? -8.372 7.075 8.705 1.00 94.12 197 THR A CA 1
ATOM 1519 C C . THR A 1 197 ? -7.999 8.388 9.402 1.00 94.12 197 THR A C 1
ATOM 1521 O O . THR A 1 197 ? -7.055 9.042 8.954 1.00 94.12 197 THR A O 1
ATOM 1524 N N . PRO A 1 198 ? -8.689 8.779 10.490 1.00 90.75 198 PRO A N 1
ATOM 1525 C CA . PRO A 1 198 ? -8.381 10.007 11.217 1.00 90.75 198 PRO A CA 1
ATOM 1526 C C . PRO A 1 198 ? -7.086 9.871 12.024 1.00 90.75 198 PRO A C 1
ATOM 1528 O O . PRO A 1 198 ? -6.733 8.777 12.481 1.00 90.75 198 PRO A O 1
ATOM 1531 N N . ASP A 1 199 ? -6.395 10.990 12.221 1.00 89.06 199 ASP A N 1
ATOM 1532 C CA . ASP A 1 199 ? -5.268 11.078 13.141 1.00 89.06 199 ASP A CA 1
ATOM 1533 C C . ASP A 1 199 ? -5.777 11.359 14.574 1.00 89.06 199 ASP A C 1
ATOM 1535 O O . ASP A 1 199 ? -6.471 12.350 14.798 1.00 89.06 199 ASP A O 1
ATOM 1539 N N . PRO A 1 200 ? -5.481 10.501 15.571 1.00 87.06 200 PRO A N 1
ATOM 1540 C CA . PRO A 1 200 ? -5.932 10.708 16.947 1.00 87.06 200 PRO A CA 1
ATOM 1541 C C . PRO A 1 200 ? -5.279 11.917 17.621 1.00 87.06 200 PRO A C 1
ATOM 1543 O O . PRO A 1 200 ? -5.821 12.418 18.604 1.00 87.06 200 PRO A O 1
ATOM 1546 N N . ASP A 1 201 ? -4.116 12.343 17.130 1.00 86.19 201 ASP A N 1
ATOM 1547 C CA . ASP A 1 201 ? -3.350 13.443 17.700 1.00 86.19 201 ASP A CA 1
ATOM 1548 C C . ASP A 1 201 ? -3.737 14.784 17.026 1.00 86.19 201 ASP A C 1
ATOM 1550 O O . ASP A 1 201 ? -3.453 15.852 17.569 1.00 86.19 201 ASP A O 1
ATOM 1554 N N . PHE A 1 202 ? -4.453 14.737 15.888 1.00 85.06 202 PHE A N 1
ATOM 1555 C CA . PHE A 1 202 ? -4.909 15.898 15.114 1.00 85.06 202 PHE A CA 1
ATOM 1556 C C . PHE A 1 202 ? -6.328 15.693 14.545 1.00 85.06 202 PHE A C 1
ATOM 1558 O O . PHE A 1 202 ? -6.510 15.102 13.485 1.00 85.06 202 PHE A O 1
ATOM 1565 N N . GLU A 1 203 ? -7.338 16.258 15.212 1.00 75.50 203 GLU A N 1
ATOM 1566 C CA . GLU A 1 203 ? -8.771 15.998 14.958 1.00 75.50 203 GLU A CA 1
ATOM 1567 C C . GLU A 1 203 ? -9.255 16.336 13.528 1.00 75.50 203 GLU A C 1
ATOM 1569 O O . GLU A 1 203 ? -10.183 15.708 13.021 1.00 75.50 203 GLU A O 1
ATOM 1574 N N . GLU A 1 204 ? -8.599 17.279 12.841 1.00 81.44 204 GLU A N 1
ATOM 1575 C CA . GLU A 1 204 ? -8.912 17.670 11.454 1.00 81.44 204 GLU A CA 1
ATOM 1576 C C . GLU A 1 204 ? -7.964 17.064 10.400 1.00 81.44 204 GLU A C 1
ATOM 1578 O O . GLU A 1 204 ? -8.031 17.425 9.217 1.00 81.44 204 GLU A O 1
ATOM 1583 N N . ALA A 1 205 ? -7.044 16.180 10.796 1.00 85.06 205 ALA A N 1
ATOM 1584 C CA . ALA A 1 205 ? -6.056 15.592 9.898 1.00 85.06 205 ALA A CA 1
ATOM 1585 C C . ALA A 1 205 ? -6.304 14.102 9.650 1.00 85.06 205 ALA A C 1
ATOM 1587 O O . ALA A 1 205 ? -6.699 13.342 10.536 1.00 85.06 205 ALA A O 1
ATOM 1588 N N . ALA A 1 206 ? -6.037 13.667 8.420 1.00 91.12 206 ALA A N 1
ATOM 1589 C CA . ALA A 1 206 ? -5.955 12.246 8.114 1.00 91.12 206 ALA A CA 1
ATOM 1590 C C . ALA A 1 206 ? -4.611 11.685 8.591 1.00 91.12 206 ALA A C 1
ATOM 1592 O O . ALA A 1 206 ? -3.571 12.328 8.452 1.00 91.12 206 ALA A O 1
ATOM 1593 N N . LEU A 1 207 ? -4.607 10.433 9.050 1.00 93.06 207 LEU A N 1
ATOM 1594 C CA . LEU A 1 207 ? -3.407 9.745 9.526 1.00 93.06 207 LEU A CA 1
ATOM 1595 C C . LEU A 1 207 ? -2.266 9.780 8.504 1.00 93.06 207 LEU A C 1
ATOM 1597 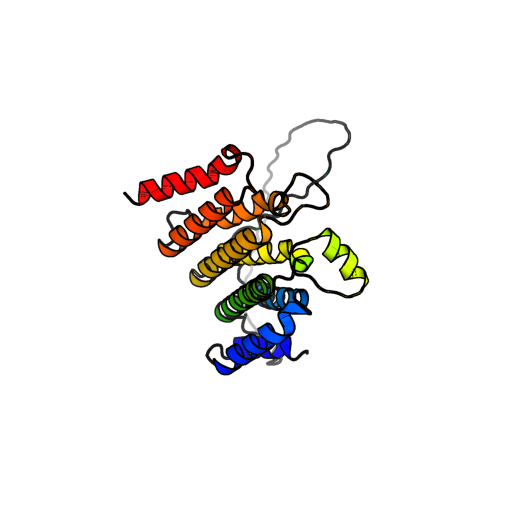O O . LEU A 1 207 ? -1.093 9.889 8.857 1.00 93.06 207 LEU A O 1
ATOM 1601 N N . LEU A 1 208 ? -2.606 9.667 7.220 1.00 94.62 208 LEU A N 1
ATOM 1602 C CA . LEU A 1 208 ? -1.625 9.644 6.144 1.00 94.62 208 LEU A CA 1
ATOM 1603 C C . LEU A 1 208 ? -0.961 11.006 5.871 1.00 94.62 208 LEU A C 1
ATOM 1605 O O . LEU A 1 208 ? 0.044 11.038 5.158 1.00 94.62 208 LEU A O 1
ATOM 1609 N N . GLU A 1 209 ? -1.445 12.109 6.456 1.00 91.88 209 GLU A N 1
ATOM 1610 C CA . GLU A 1 209 ? -0.834 13.439 6.305 1.00 91.88 209 GLU A CA 1
ATOM 1611 C C . GLU A 1 209 ? 0.612 13.463 6.818 1.00 91.88 209 GLU A C 1
ATOM 1613 O O . GLU A 1 209 ? 1.498 13.996 6.147 1.00 91.88 209 GLU A O 1
ATOM 1618 N N . GLN A 1 210 ? 0.902 12.783 7.930 1.00 91.56 210 GLN A N 1
ATOM 1619 C CA . GLN A 1 210 ? 2.265 12.714 8.473 1.00 91.56 210 GLN A CA 1
ATOM 1620 C C . GLN A 1 210 ? 3.244 11.927 7.579 1.00 91.56 210 GLN A C 1
ATOM 1622 O O . GLN A 1 210 ? 4.460 12.070 7.698 1.00 91.56 210 GLN A O 1
ATOM 1627 N N . TYR A 1 211 ? 2.733 11.100 6.659 1.00 93.44 211 TYR A N 1
ATOM 1628 C CA . TYR A 1 211 ? 3.547 10.266 5.771 1.00 93.44 211 TYR A CA 1
ATOM 1629 C C . TYR A 1 211 ? 3.719 10.855 4.365 1.00 93.44 211 TYR A C 1
ATOM 1631 O O . TYR A 1 211 ? 4.381 10.236 3.530 1.00 93.44 211 TYR A O 1
ATOM 1639 N N . GLN A 1 212 ? 3.188 12.050 4.083 1.00 90.69 212 GLN A N 1
ATOM 1640 C CA . GLN A 1 212 ? 3.247 12.662 2.748 1.00 90.69 212 GLN A CA 1
ATOM 1641 C C . GLN A 1 212 ? 4.669 12.732 2.175 1.00 90.69 212 GLN A C 1
ATOM 1643 O O . GLN A 1 212 ? 4.882 12.391 1.010 1.00 90.69 212 GLN A O 1
ATOM 1648 N N . ALA A 1 213 ? 5.648 13.135 2.991 1.00 89.19 213 ALA A N 1
ATOM 1649 C CA . ALA A 1 213 ? 7.043 13.223 2.566 1.00 89.19 213 ALA A CA 1
ATOM 1650 C C . ALA A 1 213 ? 7.606 11.851 2.154 1.00 89.19 213 ALA A C 1
ATOM 1652 O O . ALA A 1 213 ? 8.278 11.742 1.129 1.00 89.19 213 ALA A O 1
ATOM 1653 N N . GLN A 1 214 ? 7.281 10.791 2.902 1.00 92.31 214 GLN A N 1
ATOM 1654 C CA . GLN A 1 214 ? 7.726 9.424 2.607 1.00 92.31 214 GLN A CA 1
ATOM 1655 C C . GLN A 1 214 ? 7.046 8.869 1.351 1.00 92.31 214 GLN A C 1
ATOM 1657 O O . GLN A 1 214 ? 7.713 8.286 0.497 1.00 92.31 214 GLN A O 1
ATOM 1662 N N . ILE A 1 215 ? 5.738 9.105 1.201 1.00 92.94 215 ILE A N 1
ATOM 1663 C CA . ILE A 1 215 ? 4.970 8.716 0.011 1.00 92.94 215 ILE A CA 1
ATOM 1664 C C . ILE A 1 215 ? 5.534 9.421 -1.233 1.00 92.94 215 ILE A C 1
ATOM 1666 O O . ILE A 1 215 ? 5.781 8.783 -2.256 1.00 92.94 215 ILE A O 1
ATOM 1670 N N . GLY A 1 216 ? 5.805 10.727 -1.149 1.00 90.56 216 GLY A N 1
ATOM 1671 C CA . GLY A 1 216 ? 6.392 11.484 -2.256 1.00 90.56 216 GLY A CA 1
ATOM 1672 C C . GLY A 1 216 ? 7.822 11.054 -2.599 1.00 90.56 216 GLY A C 1
ATOM 1673 O O . GLY A 1 216 ? 8.184 10.959 -3.777 1.00 90.56 216 GLY A O 1
ATOM 1674 N N . ALA A 1 217 ? 8.630 10.735 -1.587 1.00 90.00 217 ALA A N 1
ATOM 1675 C CA . ALA A 1 217 ? 9.975 10.209 -1.784 1.00 90.00 217 ALA A CA 1
ATOM 1676 C C . ALA A 1 217 ? 9.959 8.832 -2.476 1.00 90.00 217 ALA A C 1
ATOM 1678 O O . ALA A 1 217 ? 10.770 8.615 -3.373 1.00 90.00 217 ALA A O 1
ATOM 1679 N N . ALA A 1 218 ? 9.008 7.948 -2.140 1.00 92.62 218 ALA A N 1
ATOM 1680 C CA . ALA A 1 218 ? 8.843 6.639 -2.791 1.00 92.62 218 ALA A CA 1
ATOM 1681 C C . ALA A 1 218 ? 8.559 6.758 -4.299 1.00 92.62 218 ALA A C 1
ATOM 1683 O O . ALA A 1 218 ? 9.006 5.938 -5.098 1.00 92.62 218 ALA A O 1
ATOM 1684 N N . LEU A 1 219 ? 7.814 7.794 -4.694 1.00 91.44 219 LEU A N 1
ATOM 1685 C CA . LEU A 1 219 ? 7.387 8.002 -6.079 1.00 91.44 219 LEU A CA 1
ATOM 1686 C C . LEU A 1 219 ? 8.469 8.634 -6.954 1.00 91.44 219 LEU A C 1
ATOM 1688 O O . LEU A 1 219 ? 8.503 8.399 -8.158 1.00 91.44 219 LEU A O 1
ATOM 1692 N N . THR A 1 220 ? 9.366 9.423 -6.363 1.00 88.94 220 THR A N 1
ATOM 1693 C CA . THR A 1 220 ? 10.361 10.213 -7.102 1.00 88.94 220 THR A CA 1
ATOM 1694 C C . THR A 1 220 ? 11.212 9.374 -8.075 1.00 88.94 220 THR A C 1
ATOM 1696 O O . THR A 1 220 ? 11.351 9.791 -9.227 1.00 88.94 220 THR A O 1
ATOM 1699 N N . PRO A 1 221 ? 11.737 8.188 -7.701 1.00 89.69 221 PRO A N 1
ATOM 1700 C CA . PRO A 1 221 ? 12.559 7.381 -8.607 1.00 89.69 221 PRO A CA 1
ATOM 1701 C C . PRO A 1 221 ? 11.808 6.795 -9.809 1.00 89.69 221 PRO A C 1
ATOM 1703 O O . PRO A 1 221 ? 12.448 6.342 -10.752 1.00 89.69 221 PRO A O 1
ATOM 1706 N N . ALA A 1 222 ? 10.471 6.767 -9.799 1.00 89.88 222 ALA A N 1
ATOM 1707 C CA . ALA A 1 222 ? 9.667 6.244 -10.908 1.00 89.88 222 ALA A CA 1
ATOM 1708 C C . ALA A 1 222 ? 9.530 7.211 -12.096 1.00 89.88 222 ALA A C 1
ATOM 1710 O O . ALA A 1 222 ? 9.086 6.802 -13.164 1.00 89.88 222 ALA A O 1
ATOM 1711 N N . PHE A 1 223 ? 9.933 8.472 -11.923 1.00 87.06 223 PHE A N 1
ATOM 1712 C CA . PHE A 1 223 ? 9.849 9.518 -12.946 1.00 87.06 223 PHE A CA 1
ATOM 1713 C C . PHE A 1 223 ? 11.219 9.895 -13.536 1.00 87.06 223 PHE A C 1
ATOM 1715 O O . PHE A 1 223 ? 11.398 10.988 -14.072 1.00 87.06 223 PHE A O 1
ATOM 1722 N N . THR A 1 224 ? 12.212 9.015 -13.410 1.00 84.75 224 THR A N 1
ATOM 1723 C CA . THR A 1 224 ? 13.519 9.181 -14.060 1.00 84.75 224 THR A CA 1
ATOM 1724 C C . THR A 1 224 ? 13.461 8.729 -15.519 1.00 84.75 224 THR A C 1
ATOM 1726 O O . THR A 1 224 ? 12.648 7.879 -15.877 1.00 84.75 224 THR A O 1
ATOM 1729 N N . ALA A 1 225 ? 14.370 9.237 -16.358 1.00 79.06 225 ALA A N 1
ATOM 1730 C CA . ALA A 1 225 ? 14.481 8.825 -17.763 1.00 79.06 225 ALA A CA 1
ATOM 1731 C C . ALA A 1 225 ? 14.810 7.326 -17.946 1.00 79.06 225 ALA A C 1
ATOM 1733 O O . ALA A 1 225 ? 14.590 6.771 -19.015 1.00 79.06 225 ALA A O 1
ATOM 1734 N N . GLU A 1 226 ? 15.321 6.671 -16.901 1.00 83.25 226 GLU A N 1
ATOM 1735 C CA . GLU A 1 226 ? 15.643 5.238 -16.888 1.00 83.25 226 GLU A CA 1
ATOM 1736 C C . GLU A 1 226 ? 14.445 4.350 -16.505 1.00 83.25 226 GLU A C 1
ATOM 1738 O O . GLU A 1 226 ? 14.545 3.123 -16.531 1.00 83.25 226 GLU A O 1
ATOM 1743 N N . SER A 1 227 ? 13.317 4.938 -16.096 1.00 87.81 227 SER A N 1
ATOM 1744 C CA . SER A 1 227 ? 12.138 4.172 -15.687 1.00 87.81 227 SER A CA 1
ATOM 1745 C C . SER A 1 227 ? 11.367 3.651 -16.899 1.00 87.81 227 SER A C 1
ATOM 1747 O O . SER A 1 227 ? 11.152 4.369 -17.873 1.00 87.81 227 SER A O 1
ATOM 1749 N N . SER A 1 228 ? 10.930 2.390 -16.835 1.00 90.50 228 SER A N 1
ATOM 1750 C CA . SER A 1 228 ? 10.144 1.791 -17.915 1.00 90.50 228 SER A CA 1
ATOM 1751 C C . SER A 1 228 ? 8.734 2.403 -17.993 1.00 90.50 228 SER A C 1
ATOM 1753 O O . SER A 1 228 ? 8.224 2.893 -16.975 1.00 90.50 228 SER A O 1
ATOM 1755 N N . PRO A 1 229 ? 8.061 2.346 -19.159 1.00 89.69 229 PRO A N 1
ATOM 1756 C CA . PRO A 1 229 ? 6.694 2.850 -19.311 1.00 89.69 229 PRO A CA 1
ATOM 1757 C C . PRO A 1 229 ? 5.700 2.237 -18.314 1.00 89.69 229 PRO A C 1
ATOM 1759 O O . PRO A 1 229 ? 4.794 2.918 -17.835 1.00 89.69 229 PRO A O 1
ATOM 1762 N N . GLU A 1 230 ? 5.885 0.966 -17.952 1.00 93.31 230 GLU A N 1
ATOM 1763 C CA . GLU A 1 230 ? 5.039 0.256 -16.989 1.00 93.31 230 GLU A CA 1
ATOM 1764 C C . GLU A 1 230 ? 5.192 0.837 -15.578 1.00 93.31 230 GLU A C 1
ATOM 1766 O O . GLU A 1 230 ? 4.196 1.072 -14.891 1.00 93.31 230 GLU A O 1
ATOM 1771 N N . ILE A 1 231 ? 6.432 1.107 -15.155 1.00 93.25 231 ILE A N 1
ATOM 1772 C CA . ILE A 1 231 ? 6.734 1.724 -13.855 1.00 93.25 231 ILE A CA 1
ATOM 1773 C C . ILE A 1 231 ? 6.177 3.144 -13.809 1.00 93.25 231 ILE A C 1
ATOM 1775 O O . ILE A 1 231 ? 5.548 3.524 -12.819 1.00 93.25 231 ILE A O 1
ATOM 1779 N N . LEU A 1 232 ? 6.366 3.904 -14.887 1.00 90.88 232 LEU A N 1
ATOM 1780 C CA . LEU A 1 232 ? 5.855 5.263 -14.995 1.00 90.88 232 LEU A CA 1
ATOM 1781 C C . LEU A 1 232 ? 4.323 5.287 -14.903 1.00 90.88 232 LEU A C 1
ATOM 1783 O O . LEU A 1 232 ? 3.765 6.037 -14.107 1.00 90.88 232 LEU A O 1
ATOM 1787 N N . SER A 1 233 ? 3.632 4.419 -15.649 1.00 91.00 233 SER A N 1
ATOM 1788 C CA . SER A 1 233 ? 2.170 4.299 -15.597 1.00 91.00 233 SER A CA 1
ATOM 1789 C C . SER A 1 233 ? 1.667 3.912 -14.202 1.00 91.00 233 SER A C 1
ATOM 1791 O O . SER A 1 233 ? 0.701 4.503 -13.704 1.00 91.00 233 SER A O 1
ATOM 1793 N N . ALA A 1 234 ? 2.337 2.962 -13.541 1.00 95.12 234 ALA A N 1
ATOM 1794 C CA . ALA A 1 234 ? 2.012 2.584 -12.172 1.00 95.12 234 ALA A CA 1
ATOM 1795 C C . ALA A 1 234 ? 2.171 3.775 -11.217 1.00 95.12 234 ALA A C 1
ATOM 1797 O O . ALA A 1 234 ? 1.250 4.065 -10.455 1.00 95.12 234 ALA A O 1
ATOM 1798 N N . ALA A 1 235 ? 3.281 4.512 -11.297 1.00 93.00 235 ALA A N 1
ATOM 1799 C CA . ALA A 1 235 ? 3.534 5.677 -10.453 1.00 93.00 235 ALA A CA 1
ATOM 1800 C C . ALA A 1 235 ? 2.527 6.809 -10.690 1.00 93.00 235 ALA A C 1
ATOM 1802 O O . ALA A 1 235 ? 2.003 7.357 -9.724 1.00 93.00 235 ALA A O 1
ATOM 1803 N N . VAL A 1 236 ? 2.175 7.098 -11.948 1.00 90.81 236 VAL A N 1
ATOM 1804 C CA . VAL A 1 236 ? 1.117 8.063 -12.295 1.00 90.81 236 VAL A CA 1
ATOM 1805 C C . VAL A 1 236 ? -0.208 7.680 -11.634 1.00 90.81 236 VAL A C 1
ATOM 1807 O O . VAL A 1 236 ? -0.888 8.541 -11.076 1.00 90.81 236 VAL A O 1
ATOM 1810 N N . ARG A 1 237 ? -0.562 6.387 -11.628 1.00 93.44 237 ARG A N 1
ATOM 1811 C CA . ARG A 1 237 ? -1.767 5.905 -10.939 1.00 93.44 237 ARG A CA 1
ATOM 1812 C C . ARG A 1 237 ? -1.695 6.148 -9.431 1.00 93.44 237 ARG A C 1
ATOM 1814 O O . ARG A 1 237 ? -2.675 6.625 -8.865 1.00 93.44 237 ARG A O 1
ATOM 1821 N N . VAL A 1 238 ? -0.560 5.861 -8.787 1.00 95.19 238 VAL A N 1
ATOM 1822 C CA . VAL A 1 238 ? -0.385 6.154 -7.353 1.00 95.19 238 VAL A CA 1
ATOM 1823 C C . VAL A 1 238 ? -0.514 7.653 -7.089 1.00 95.19 238 VAL A C 1
ATOM 1825 O O . VAL A 1 238 ? -1.208 8.042 -6.157 1.00 95.19 238 VAL A O 1
ATOM 1828 N N . CYS A 1 239 ? 0.091 8.506 -7.921 1.00 91.00 239 CYS A N 1
ATOM 1829 C CA . CYS A 1 239 ? -0.033 9.956 -7.790 1.00 91.00 239 CYS A CA 1
ATOM 1830 C C . CYS A 1 239 ? -1.486 10.425 -7.917 1.00 91.00 239 CYS A C 1
ATOM 1832 O O . CYS A 1 239 ? -1.918 11.252 -7.121 1.00 91.00 239 CYS A O 1
ATOM 1834 N N . ALA A 1 240 ? -2.248 9.889 -8.874 1.00 89.94 240 ALA A N 1
ATOM 1835 C CA . ALA A 1 240 ? -3.657 10.235 -9.054 1.00 89.94 240 ALA A CA 1
ATOM 1836 C C . ALA A 1 240 ? -4.493 9.883 -7.815 1.00 89.94 240 ALA A C 1
ATOM 1838 O O . ALA A 1 240 ? -5.258 10.713 -7.331 1.00 89.94 240 ALA A O 1
ATOM 1839 N N . VAL A 1 241 ? -4.292 8.685 -7.263 1.00 93.19 241 VAL A N 1
ATOM 1840 C CA . VAL A 1 241 ? -4.925 8.250 -6.011 1.00 93.19 241 VAL A CA 1
ATOM 1841 C C . VAL A 1 241 ? -4.496 9.136 -4.844 1.00 93.19 241 VAL A C 1
ATOM 1843 O O . VAL A 1 241 ? -5.329 9.575 -4.058 1.00 93.19 241 VAL A O 1
ATOM 1846 N N . PHE A 1 242 ? -3.204 9.441 -4.736 1.00 91.19 242 PHE A N 1
ATOM 1847 C CA . PHE A 1 242 ? -2.675 10.237 -3.636 1.00 91.19 242 PHE A CA 1
ATOM 1848 C C . PHE A 1 242 ? -3.207 11.673 -3.658 1.00 91.19 242 PHE A C 1
ATOM 1850 O O . PHE A 1 242 ? -3.627 12.187 -2.627 1.00 91.19 242 PHE A O 1
ATOM 1857 N N . VAL A 1 243 ? -3.290 12.300 -4.831 1.00 87.62 243 VAL A N 1
ATOM 1858 C CA . VAL A 1 243 ? -3.906 13.625 -4.984 1.00 87.62 243 VAL A CA 1
ATOM 1859 C C . VAL A 1 243 ? -5.419 13.561 -4.749 1.00 87.62 243 VAL A C 1
ATOM 1861 O O . VAL A 1 243 ? -5.965 14.408 -4.048 1.00 87.62 243 VAL A O 1
ATOM 1864 N N . GLY A 1 244 ? -6.098 12.541 -5.281 1.00 88.00 244 GLY A N 1
ATOM 1865 C CA . GLY A 1 244 ? -7.547 12.363 -5.144 1.00 88.00 244 GLY A CA 1
ATOM 1866 C C . GLY A 1 244 ? -8.016 11.951 -3.746 1.00 88.00 244 GLY A C 1
ATOM 1867 O O . GLY A 1 244 ? -9.198 12.069 -3.445 1.00 88.00 244 GLY A O 1
ATOM 1868 N N . SER A 1 245 ? -7.108 11.493 -2.883 1.00 88.94 245 SER A N 1
ATOM 1869 C CA . SER A 1 245 ? -7.426 11.027 -1.527 1.00 88.94 245 SER A CA 1
ATOM 1870 C C . SER A 1 245 ? -7.825 12.137 -0.550 1.00 88.94 245 SER A C 1
ATOM 1872 O O . SER A 1 245 ? -8.326 11.840 0.529 1.00 88.94 245 SER A O 1
ATOM 1874 N N . GLY A 1 246 ? -7.559 13.406 -0.880 1.00 83.69 246 GLY A N 1
ATOM 1875 C CA . GLY A 1 246 ? -7.777 14.534 0.033 1.00 83.69 246 GLY A CA 1
ATOM 1876 C C . GLY A 1 246 ? -6.745 14.651 1.162 1.00 83.69 246 GLY A C 1
ATOM 1877 O O . GLY A 1 246 ? -6.810 15.604 1.932 1.00 83.69 246 GLY A O 1
ATOM 1878 N N . ILE A 1 247 ? -5.755 13.748 1.229 1.00 83.81 247 ILE A N 1
ATOM 1879 C CA . ILE A 1 247 ? -4.645 13.817 2.195 1.00 83.81 247 ILE A CA 1
ATOM 1880 C C . ILE A 1 247 ? -3.809 15.079 1.948 1.00 83.81 247 ILE A C 1
ATOM 1882 O O . ILE A 1 247 ? -3.295 15.686 2.882 1.00 83.81 247 ILE A O 1
ATOM 1886 N N . VAL A 1 248 ? -3.644 15.497 0.689 1.00 76.44 248 VAL A N 1
ATOM 1887 C CA . VAL A 1 248 ? -2.891 16.711 0.349 1.00 76.44 248 VAL A CA 1
ATOM 1888 C C . VAL A 1 248 ? -3.825 17.909 0.243 1.00 76.44 248 VAL A C 1
ATOM 1890 O O . VAL A 1 248 ? -4.447 18.136 -0.791 1.00 76.44 248 VAL A O 1
ATOM 1893 N N . LYS A 1 249 ? -3.873 18.710 1.310 1.00 70.25 249 LYS A N 1
ATOM 1894 C CA . LYS A 1 249 ? -4.680 19.939 1.383 1.00 70.25 249 LYS A CA 1
ATOM 1895 C C . LYS A 1 249 ? -4.108 21.089 0.542 1.00 70.25 249 LYS A C 1
ATOM 1897 O O . LYS A 1 249 ? -4.852 21.928 0.046 1.00 70.25 249 LYS A O 1
ATOM 1902 N N . GLU A 1 250 ? -2.792 21.108 0.322 1.00 65.44 250 GLU A N 1
ATOM 1903 C CA . GLU A 1 250 ? -2.101 22.166 -0.422 1.00 65.44 250 GLU A CA 1
ATOM 1904 C C . GLU A 1 250 ? -1.368 21.620 -1.653 1.00 65.44 250 GLU A C 1
ATOM 1906 O O . GLU A 1 250 ? -0.227 21.154 -1.588 1.00 65.44 250 GLU A O 1
ATOM 1911 N N . LEU A 1 251 ? -2.014 21.736 -2.816 1.00 59.56 251 LEU A N 1
ATOM 1912 C CA . LEU A 1 251 ? -1.496 21.258 -4.105 1.00 59.56 251 LEU A CA 1
ATOM 1913 C C . LEU A 1 251 ? -0.154 21.894 -4.515 1.00 59.56 251 LEU A C 1
ATOM 1915 O O . LEU A 1 251 ? 0.575 21.325 -5.323 1.00 59.56 251 LEU A O 1
ATOM 1919 N N . TYR A 1 252 ? 0.227 23.043 -3.951 1.00 56.09 252 TYR A N 1
ATOM 1920 C CA . TYR A 1 252 ? 1.524 23.655 -4.248 1.00 56.09 252 TYR A CA 1
ATOM 1921 C C . TYR A 1 252 ? 2.700 22.905 -3.597 1.00 56.09 252 TYR A C 1
ATOM 1923 O O . TYR A 1 252 ? 3.787 22.862 -4.176 1.00 56.09 252 TYR A O 1
ATOM 1931 N N . ARG A 1 253 ? 2.490 22.226 -2.453 1.00 55.47 253 ARG A N 1
ATOM 1932 C CA . ARG A 1 253 ? 3.504 21.336 -1.844 1.00 55.47 253 ARG A CA 1
ATOM 1933 C C . ARG A 1 253 ? 3.748 20.084 -2.689 1.00 55.47 253 ARG A C 1
ATOM 1935 O O . ARG A 1 253 ? 4.821 19.491 -2.650 1.00 55.47 253 ARG A O 1
ATOM 1942 N N . MET A 1 254 ? 2.769 19.733 -3.521 1.00 60.38 254 MET A N 1
ATOM 1943 C CA . MET A 1 254 ? 2.839 18.700 -4.554 1.00 60.38 254 MET A CA 1
ATOM 1944 C C . MET A 1 254 ? 3.600 19.148 -5.811 1.00 60.38 254 MET A C 1
ATOM 1946 O O . MET A 1 254 ? 3.719 18.359 -6.745 1.00 60.38 254 MET A O 1
ATOM 1950 N N . GLY A 1 255 ? 4.148 20.372 -5.854 1.00 65.00 255 GLY A N 1
ATOM 1951 C CA . GLY A 1 255 ? 4.771 20.952 -7.048 1.00 65.00 255 GLY A CA 1
ATOM 1952 C C . GLY A 1 255 ? 5.802 20.046 -7.724 1.00 65.00 255 GLY A C 1
ATOM 1953 O O . GLY A 1 255 ? 5.845 19.987 -8.949 1.00 65.00 255 GLY A O 1
ATOM 1954 N N . ARG A 1 256 ? 6.571 19.259 -6.956 1.00 67.25 256 ARG A N 1
ATOM 1955 C CA . ARG A 1 256 ? 7.493 18.261 -7.523 1.00 67.25 256 ARG A CA 1
ATOM 1956 C C . ARG A 1 256 ? 6.750 17.119 -8.220 1.00 67.25 256 ARG A C 1
ATOM 1958 O O . ARG A 1 256 ? 7.086 16.812 -9.351 1.00 67.25 256 ARG A O 1
ATOM 1965 N N . ILE A 1 257 ? 5.744 16.516 -7.588 1.00 68.38 257 ILE A N 1
ATOM 1966 C CA . ILE A 1 257 ? 4.973 15.401 -8.166 1.00 68.38 257 ILE A CA 1
ATOM 1967 C C . ILE A 1 257 ? 4.149 15.874 -9.365 1.00 68.38 257 ILE A C 1
ATOM 1969 O O . ILE A 1 257 ? 4.177 15.227 -10.403 1.00 68.38 257 ILE A O 1
ATOM 1973 N N . LEU A 1 258 ? 3.480 17.024 -9.263 1.00 70.56 258 LEU A N 1
ATOM 1974 C CA . LEU A 1 258 ? 2.744 17.615 -10.382 1.00 70.56 258 LEU A CA 1
ATOM 1975 C C . LEU A 1 258 ? 3.679 17.947 -11.546 1.00 70.56 258 LEU A C 1
ATOM 1977 O O . LEU A 1 258 ? 3.357 17.622 -12.681 1.00 70.56 258 LEU A O 1
ATOM 1981 N N . LYS A 1 259 ? 4.868 18.502 -11.279 1.00 73.25 259 LYS A N 1
ATOM 1982 C CA . LYS A 1 259 ? 5.885 18.719 -12.316 1.00 73.25 259 LYS A CA 1
ATOM 1983 C C . LYS A 1 259 ? 6.336 17.402 -12.947 1.00 73.25 259 LYS A C 1
ATOM 1985 O O . LYS A 1 259 ? 6.429 17.337 -14.163 1.00 73.25 259 LYS A O 1
ATOM 1990 N N . LEU A 1 260 ? 6.563 16.354 -12.151 1.00 71.00 260 LEU A N 1
ATOM 1991 C CA . LEU A 1 260 ? 6.919 15.028 -12.664 1.00 71.00 260 LEU A CA 1
ATOM 1992 C C . LEU A 1 260 ? 5.798 14.422 -13.527 1.00 71.00 260 LEU A C 1
ATOM 1994 O O . LEU A 1 260 ? 6.098 13.859 -14.574 1.00 71.00 260 LEU A O 1
ATOM 1998 N N . LEU A 1 261 ? 4.526 14.587 -13.146 1.00 71.31 261 LEU A N 1
ATOM 1999 C CA . LEU A 1 261 ? 3.372 14.172 -13.951 1.00 71.31 261 LEU A CA 1
ATOM 2000 C C . LEU A 1 261 ? 3.274 14.960 -15.261 1.00 71.31 261 LEU A C 1
ATOM 2002 O O . LEU A 1 261 ? 3.096 14.356 -16.314 1.00 71.31 261 LEU A O 1
ATOM 2006 N N . THR A 1 262 ? 3.417 16.286 -15.211 1.00 77.62 262 THR A N 1
ATOM 2007 C CA . THR A 1 262 ? 3.394 17.138 -16.406 1.00 77.62 262 THR A CA 1
ATOM 2008 C C . THR A 1 262 ? 4.527 16.767 -17.355 1.00 77.62 262 THR A C 1
ATOM 2010 O O . THR A 1 262 ? 4.273 16.521 -18.527 1.00 77.62 262 THR A O 1
ATOM 2013 N N . THR A 1 263 ? 5.754 16.627 -16.849 1.00 74.62 263 THR A N 1
ATOM 2014 C CA . THR A 1 263 ? 6.915 16.213 -17.648 1.00 74.62 263 THR A CA 1
ATOM 2015 C C . THR A 1 263 ? 6.744 14.802 -18.215 1.00 74.62 263 THR A C 1
ATOM 2017 O O . THR A 1 263 ? 7.079 14.564 -19.371 1.00 74.62 263 THR A O 1
ATOM 2020 N N . ALA A 1 264 ? 6.186 13.862 -17.446 1.00 70.19 264 ALA A N 1
ATOM 2021 C CA . ALA A 1 264 ? 5.872 12.527 -17.949 1.00 70.19 264 ALA A CA 1
ATOM 2022 C C . ALA A 1 264 ? 4.863 12.576 -19.108 1.00 70.19 264 ALA A C 1
ATOM 2024 O O . ALA A 1 264 ? 5.068 11.907 -20.115 1.00 70.19 264 ALA A O 1
ATOM 2025 N N . LEU A 1 265 ? 3.812 13.393 -18.991 1.00 73.06 265 LEU A N 1
ATOM 2026 C CA . LEU A 1 265 ? 2.811 13.580 -20.045 1.00 73.06 265 LEU A CA 1
ATOM 2027 C C . LEU A 1 265 ? 3.385 14.284 -21.283 1.00 73.06 265 LEU A C 1
ATOM 2029 O O . LEU A 1 265 ? 3.056 13.898 -22.401 1.00 73.06 265 LEU A O 1
ATOM 2033 N N . GLU A 1 266 ? 4.253 15.280 -21.102 1.00 77.12 266 GLU A N 1
ATOM 2034 C CA . GLU A 1 266 ? 4.960 15.960 -22.196 1.00 77.12 266 GLU A CA 1
ATOM 2035 C C . GLU A 1 266 ? 5.875 15.001 -22.967 1.00 77.12 266 GLU A C 1
ATOM 2037 O O . GLU A 1 266 ? 5.915 15.056 -24.192 1.00 77.12 266 GLU A O 1
ATOM 2042 N N . ASN A 1 267 ? 6.550 14.083 -22.268 1.00 67.12 267 ASN A N 1
ATOM 2043 C CA . ASN A 1 267 ? 7.421 13.070 -22.872 1.00 67.12 267 ASN A CA 1
ATOM 2044 C C . ASN A 1 267 ? 6.658 11.943 -23.594 1.00 67.12 267 ASN A C 1
ATOM 2046 O O . ASN A 1 267 ? 7.271 11.165 -24.322 1.00 67.12 267 ASN A O 1
ATOM 2050 N N . CYS A 1 268 ? 5.344 11.818 -23.383 1.00 62.19 268 CYS A N 1
ATOM 2051 C CA . CYS A 1 268 ? 4.490 10.872 -24.108 1.00 62.19 268 CYS A CA 1
ATOM 2052 C C . CYS A 1 268 ? 3.940 11.433 -25.433 1.00 62.19 268 CYS A C 1
ATOM 2054 O O . CYS A 1 268 ? 3.172 10.736 -26.101 1.00 62.19 268 CYS A O 1
ATOM 2056 N N . ARG A 1 269 ? 4.275 12.680 -25.784 1.00 49.62 269 ARG A N 1
ATOM 2057 C CA . ARG A 1 269 ? 3.857 13.351 -27.019 1.00 49.62 269 ARG A CA 1
ATOM 2058 C C . ARG A 1 269 ? 4.847 13.115 -28.156 1.00 49.62 269 ARG A C 1
ATOM 2060 O O . ARG A 1 269 ? 4.359 12.996 -29.302 1.00 49.62 269 ARG A O 1
#